Protein AF-A0A179IG33-F1 (afdb_monomer_lite)

Radius of gyration: 24.28 Å; chains: 1; bounding box: 63×55×60 Å

pLDDT: mean 83.1, std 15.75, range [29.56, 98.25]

Secondary structure (DSSP, 8-state):
---S-B--S-SS--TT----------------TTSPPHHHHHHS----TT-PPPBPHHHHHHHHTSTTTT----S-----------EE--HHHHHHHHHHHHHHHHHHHHHHHHHH-S----HHHHHHHHHHHHS---SBHHHHHHHHHHHHHHH--HHHHHHHHHHHHHHHHHHHTSPSEE--HHHHHHHHHHHHHHHHHH----TTSSSTHHHHHHHHHHHHHH--HHHHHHHHHHHHHHTTTPPP-SSGGGTS-SS-TTTS--HHHHHHHHHHHHHTT-

Organism: Cordyceps confragosa (NCBI:txid2714763)

InterPro domains:
  IPR004006 DhaK domain [PS51481] (1-51)
  IPR004007 DhaL domain [PF02734] (118-280)
  IPR004007 DhaL domain [PS51480] (92-281)
  IPR004007 DhaL domain [SM01120] (118-281)
  IPR036117 DhaL domain superfamily [G3DSA:1.25.40.340] (88-281)
  IPR036117 DhaL domain superfamily [SSF101473] (83-280)
  IPR050861 Dihydroxyacetone Kinase (DAK) [PTHR28629] (2-280)

Sequence (282 aa):
VRPVRVIAGTFMTSLNGMGFSISLLNVVNTSIDGAPNMVELLDAPSEVTGWSAPIRKTTWEAAAGRGDGTAAEEGAAAAQDVKPSGLQYDQESAKKSLTTALKNVIAAEPDVTRYDTAVGDGDCGIAVLKHLEERPLTGDLVVDVAGIVPVVENTMDGTSGALYAIFLNALVHALRTQSPGEASPSLWAAALRQSCDALSRYTPARPGDRTLVDALYPFVETLASSGSVVQAAEAAHKAADATKGMKASLGRSVYVGGSGYEEVPDPGAWGLACFFQGLAGN

Foldseek 3Di:
DDDQWDDDFCQDDPVPDPDDDDDDDDFDAPPDPPDDGPVVVLQDDDPDPRSDHTDHPVNVVVVVVVPPPPPPPPPDPPLPPQPQQLAFDDQVLQLQLQLLLLVLLQVCVVVLCVLVVDDDPSVLSVQLNVQCVVDRDPRRPLSRLSSSLVSLLVRDDDPVSVLSNQLSVQLSVLSSPDHNDYPALQSSLRSNVSSVVRSVVVDVDDQLQQALNQLSVQLSVQSNVPVALQRSLVSLQVSQQVQQPRQHPDDPSVVPPDPDSNPGGRSNSNSVSSSSNSSNVD

Structure (mmCIF, N/CA/C/O backbone):
data_AF-A0A179IG33-F1
#
_entry.id   AF-A0A179IG33-F1
#
loop_
_atom_site.group_PDB
_atom_site.id
_atom_site.type_symbol
_atom_site.label_atom_id
_atom_site.label_alt_id
_atom_site.label_comp_id
_atom_site.label_asym_id
_atom_site.label_entity_id
_atom_site.label_seq_id
_atom_site.pdbx_PDB_ins_code
_atom_site.Cartn_x
_atom_site.Cartn_y
_atom_site.Cartn_z
_atom_site.occupancy
_atom_site.B_iso_or_equiv
_atom_site.auth_seq_id
_atom_site.auth_comp_id
_atom_site.auth_asym_id
_atom_site.auth_atom_id
_atom_site.pdbx_PDB_model_num
ATOM 1 N N . VAL A 1 1 ? 40.159 17.314 -12.528 1.00 70.19 1 VAL A N 1
ATOM 2 C CA . VAL A 1 1 ? 39.437 17.697 -13.768 1.00 70.19 1 VAL A CA 1
ATOM 3 C C . VAL A 1 1 ? 38.918 19.116 -13.595 1.00 70.19 1 VAL A C 1
ATOM 5 O O . VAL A 1 1 ? 38.382 19.395 -12.532 1.00 70.19 1 VAL A O 1
ATOM 8 N N . ARG A 1 2 ? 39.105 20.018 -14.569 1.00 80.25 2 ARG A N 1
ATOM 9 C CA . ARG A 1 2 ? 38.536 21.378 -14.529 1.00 80.25 2 ARG A CA 1
ATOM 10 C C . ARG A 1 2 ? 37.361 21.438 -15.515 1.00 80.25 2 ARG A C 1
ATOM 12 O O . ARG A 1 2 ? 37.621 21.555 -16.711 1.00 80.25 2 ARG A O 1
ATOM 19 N N . PRO A 1 3 ? 36.104 21.285 -15.064 1.00 78.81 3 PRO A N 1
ATOM 20 C CA . PRO A 1 3 ? 34.966 21.231 -15.973 1.00 78.81 3 PRO A CA 1
ATOM 21 C C . PRO A 1 3 ? 34.771 22.586 -16.660 1.00 78.81 3 PRO A C 1
ATOM 23 O O . PRO A 1 3 ? 34.768 23.634 -16.015 1.00 78.81 3 PRO A O 1
ATOM 26 N N . VAL A 1 4 ? 34.622 22.561 -17.984 1.00 83.25 4 VAL A N 1
ATOM 27 C CA . VAL A 1 4 ? 34.318 23.751 -18.804 1.00 83.25 4 VAL A CA 1
ATOM 28 C C . VAL A 1 4 ? 32.875 23.746 -19.316 1.00 83.25 4 VAL A C 1
ATOM 30 O O . VAL A 1 4 ? 32.323 24.807 -19.614 1.00 83.25 4 VAL A O 1
ATOM 33 N N . ARG A 1 5 ? 32.243 22.565 -19.359 1.00 82.00 5 ARG A N 1
ATOM 34 C CA . ARG A 1 5 ? 30.836 22.361 -19.702 1.00 82.00 5 ARG A CA 1
ATOM 35 C C . ARG A 1 5 ? 30.283 21.147 -18.949 1.00 82.00 5 ARG A C 1
ATOM 37 O O . ARG A 1 5 ? 30.997 20.160 -18.785 1.00 82.00 5 ARG A O 1
ATOM 44 N N . VAL A 1 6 ? 29.036 21.246 -18.489 1.00 82.62 6 VAL A N 1
ATOM 45 C CA . VAL A 1 6 ? 28.284 20.149 -17.863 1.00 82.62 6 VAL A CA 1
ATOM 46 C C . VAL A 1 6 ? 27.008 19.949 -18.662 1.00 82.62 6 VAL A C 1
ATOM 48 O O . VAL A 1 6 ? 26.307 20.913 -18.976 1.00 82.62 6 VAL A O 1
ATOM 51 N N . ILE A 1 7 ? 26.732 18.695 -18.990 1.00 83.00 7 ILE A N 1
ATOM 52 C CA . ILE A 1 7 ? 25.508 18.281 -19.656 1.00 83.00 7 ILE A CA 1
ATOM 53 C C . ILE A 1 7 ? 24.856 17.260 -18.727 1.00 83.00 7 ILE A C 1
ATOM 55 O O . ILE A 1 7 ? 25.467 16.245 -18.402 1.00 83.00 7 ILE A O 1
ATOM 59 N N . ALA A 1 8 ? 23.651 17.568 -18.255 1.00 83.25 8 ALA A N 1
ATOM 60 C CA . ALA A 1 8 ? 22.898 16.734 -17.328 1.00 83.25 8 ALA A CA 1
ATOM 61 C C . ALA A 1 8 ? 21.506 16.476 -17.905 1.00 83.25 8 ALA A C 1
ATOM 63 O O . ALA A 1 8 ? 20.864 17.388 -18.428 1.00 83.25 8 ALA A O 1
ATOM 64 N N . GLY A 1 9 ? 21.072 15.222 -17.858 1.00 81.44 9 GLY A N 1
ATOM 65 C CA . GLY A 1 9 ? 19.843 14.793 -18.502 1.00 81.44 9 GLY A CA 1
ATOM 66 C C . GLY A 1 9 ? 19.794 13.288 -18.717 1.00 81.44 9 GLY A C 1
ATOM 67 O O . GLY A 1 9 ? 20.724 12.550 -18.393 1.00 81.44 9 GLY A O 1
ATOM 68 N N . THR A 1 10 ? 18.683 12.851 -19.292 1.00 83.38 10 THR A N 1
ATOM 69 C CA . THR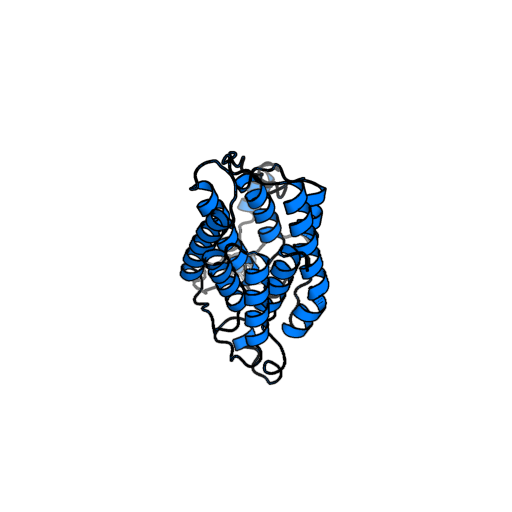 A 1 10 ? 18.364 11.441 -19.521 1.00 83.38 10 THR A CA 1
ATOM 70 C C . THR A 1 10 ? 18.835 11.037 -20.923 1.00 83.38 10 THR A C 1
ATOM 72 O O . THR A 1 10 ? 18.032 10.923 -21.842 1.00 83.38 10 THR A O 1
ATOM 75 N N . PHE A 1 11 ? 20.157 10.912 -21.110 1.00 82.94 11 PHE A N 1
ATOM 76 C CA . PHE A 1 11 ? 20.771 10.689 -22.434 1.00 82.94 11 PHE A CA 1
ATOM 77 C C . PHE A 1 11 ? 20.836 9.216 -22.845 1.00 82.94 11 PHE A C 1
ATOM 79 O O . PHE A 1 11 ? 20.475 8.862 -23.963 1.00 82.94 11 PHE A O 1
ATOM 86 N N . MET A 1 12 ? 21.292 8.351 -21.939 1.00 81.81 12 MET A N 1
ATOM 87 C CA . MET A 1 12 ? 21.231 6.898 -22.090 1.00 81.81 12 MET A CA 1
ATOM 88 C C . MET A 1 12 ? 20.726 6.307 -20.785 1.00 81.81 12 MET A C 1
ATOM 90 O O . MET A 1 12 ? 21.371 6.452 -19.747 1.00 81.81 12 MET A O 1
ATOM 94 N N . THR A 1 13 ? 19.571 5.655 -20.847 1.00 77.19 13 THR A N 1
ATOM 95 C CA . THR A 1 13 ? 18.958 4.986 -19.700 1.00 77.19 13 THR A CA 1
ATOM 96 C C . THR A 1 13 ? 19.127 3.481 -19.801 1.00 77.19 13 THR A C 1
ATOM 98 O O . THR A 1 13 ? 19.215 2.911 -20.888 1.00 77.19 13 THR A O 1
ATOM 101 N N . SER A 1 14 ? 19.129 2.820 -18.650 1.00 68.38 14 SER A N 1
ATOM 102 C CA . SER A 1 14 ? 19.005 1.369 -18.518 1.00 68.38 14 SER A CA 1
ATOM 103 C C . SER A 1 14 ? 17.588 1.009 -18.061 1.00 68.38 14 SER A C 1
ATOM 105 O O . SER A 1 14 ? 17.401 0.329 -17.055 1.00 68.38 14 SER A O 1
ATOM 107 N N . LEU A 1 15 ? 16.574 1.496 -18.789 1.00 71.69 15 LEU A N 1
ATOM 108 C CA . LEU A 1 15 ? 15.161 1.410 -18.392 1.00 71.69 15 LEU A CA 1
ATOM 109 C C . LEU A 1 15 ? 14.942 2.007 -16.989 1.00 71.69 15 LEU A C 1
ATOM 111 O O . LEU A 1 15 ? 14.975 3.224 -16.845 1.00 71.69 15 LEU A O 1
ATOM 115 N N . ASN A 1 16 ? 14.773 1.147 -15.980 1.00 60.06 16 ASN A N 1
ATOM 116 C CA . ASN A 1 16 ? 14.509 1.492 -14.580 1.00 60.06 16 ASN A CA 1
ATOM 117 C C . ASN A 1 16 ? 15.716 1.203 -13.665 1.00 60.06 16 ASN A C 1
ATOM 119 O O . ASN A 1 16 ? 15.542 0.991 -12.468 1.00 60.06 16 ASN A O 1
ATOM 123 N N . GLY A 1 17 ? 16.924 1.064 -14.218 1.00 52.31 17 GLY A N 1
ATOM 124 C CA . GLY A 1 17 ? 18.119 0.817 -13.417 1.00 52.31 17 GLY A CA 1
ATOM 125 C C . GLY A 1 17 ? 18.444 2.015 -12.525 1.00 52.31 17 GLY A C 1
ATOM 126 O O . GLY A 1 17 ? 18.669 3.112 -13.033 1.00 52.31 17 GLY A O 1
ATOM 127 N N . MET A 1 18 ? 18.505 1.801 -11.209 1.00 57.34 18 MET A N 1
ATOM 128 C CA . MET A 1 18 ? 18.938 2.826 -10.260 1.00 57.34 18 MET A CA 1
ATOM 129 C C . MET A 1 18 ? 20.444 3.046 -10.392 1.00 57.34 18 MET A C 1
ATOM 131 O O . MET A 1 18 ? 21.262 2.231 -9.966 1.00 57.34 18 MET A O 1
ATOM 135 N N . GLY A 1 19 ? 20.817 4.143 -11.038 1.00 73.94 19 GLY A N 1
ATOM 136 C CA . GLY A 1 19 ? 22.205 4.531 -11.207 1.00 73.94 19 GLY A CA 1
ATOM 137 C C . GLY A 1 19 ? 22.336 5.770 -12.074 1.00 73.94 19 GLY A C 1
ATOM 138 O O . GLY A 1 19 ? 21.458 6.107 -12.865 1.00 73.94 19 GLY A O 1
ATOM 139 N N . PHE A 1 20 ? 23.467 6.446 -11.942 1.00 86.12 20 PHE A N 1
ATOM 140 C CA . PHE A 1 20 ? 23.873 7.494 -12.864 1.00 86.12 20 PHE A CA 1
ATOM 141 C C . PHE A 1 20 ? 25.212 7.109 -13.483 1.00 86.12 20 PHE A C 1
ATOM 143 O O . PHE A 1 20 ? 26.007 6.374 -12.896 1.00 86.12 20 PHE A O 1
ATOM 150 N N . SER A 1 21 ? 25.474 7.616 -14.683 1.00 83.19 21 SER A N 1
ATOM 151 C CA . SER A 1 21 ? 26.786 7.502 -15.311 1.00 83.19 21 SER A CA 1
ATOM 152 C C . SER A 1 21 ? 27.432 8.879 -15.387 1.00 83.19 21 SER A C 1
ATOM 154 O O . SER A 1 21 ? 26.772 9.879 -15.668 1.00 83.19 21 SER A O 1
ATOM 156 N N . ILE A 1 22 ? 28.737 8.937 -15.121 1.00 88.75 22 ILE A N 1
ATOM 157 C CA . ILE A 1 22 ? 29.545 10.135 -15.352 1.00 88.75 22 ILE A CA 1
ATOM 158 C C . ILE A 1 22 ? 30.445 9.847 -16.543 1.00 88.75 22 ILE A C 1
ATOM 160 O O . ILE A 1 22 ? 31.325 8.991 -16.475 1.00 88.75 22 ILE A O 1
ATOM 164 N N . SER A 1 23 ? 30.241 10.593 -17.624 1.00 87.44 23 SER A N 1
ATOM 165 C CA . SER A 1 23 ? 31.126 10.576 -18.786 1.00 87.44 23 SER A CA 1
ATOM 166 C C . SER A 1 23 ? 32.020 11.810 -18.768 1.00 87.44 23 SER A C 1
ATOM 168 O O . SER A 1 23 ? 31.536 12.940 -18.723 1.00 87.44 23 SER A O 1
ATOM 170 N N . LEU A 1 24 ? 33.337 11.601 -18.806 1.00 90.12 24 LEU A N 1
ATOM 171 C CA . LEU A 1 24 ? 34.321 12.678 -18.887 1.00 90.12 24 LEU A CA 1
ATOM 172 C C . LEU A 1 24 ? 34.840 12.786 -20.320 1.00 90.12 24 LEU A C 1
ATOM 174 O O . LEU A 1 24 ? 35.565 11.912 -20.791 1.00 90.12 24 LEU A O 1
ATOM 178 N N . LEU A 1 25 ? 34.492 13.877 -20.999 1.00 87.81 25 LEU A N 1
ATOM 179 C CA . LEU A 1 25 ? 35.003 14.195 -22.329 1.00 87.81 25 LEU A CA 1
ATOM 180 C C . LEU A 1 25 ? 36.161 15.191 -22.219 1.00 87.81 25 LEU A C 1
ATOM 182 O O . LEU A 1 25 ? 35.994 16.292 -21.692 1.00 87.81 25 LEU A O 1
ATOM 186 N N . ASN A 1 26 ? 37.333 14.822 -22.739 1.00 89.19 26 ASN A N 1
ATOM 187 C CA . ASN A 1 26 ? 38.442 15.761 -22.872 1.00 89.19 26 ASN A CA 1
ATOM 188 C C . ASN A 1 26 ? 38.200 16.676 -24.078 1.00 89.19 26 ASN A C 1
ATOM 190 O O . ASN A 1 26 ? 38.174 16.213 -25.218 1.00 89.19 26 ASN A O 1
ATOM 194 N N . VAL A 1 27 ? 38.009 17.968 -23.823 1.00 84.75 27 VAL A N 1
ATOM 195 C CA . VAL A 1 27 ? 37.721 18.945 -24.872 1.00 84.75 27 VAL A CA 1
ATOM 196 C C . VAL A 1 27 ? 39.020 19.371 -25.552 1.00 84.75 27 VAL A C 1
ATOM 198 O O . VAL A 1 27 ? 39.870 20.003 -24.928 1.00 84.75 27 VAL A O 1
ATOM 201 N N . VAL A 1 28 ? 39.159 19.052 -26.838 1.00 81.88 28 VAL A N 1
ATOM 202 C CA . VAL A 1 28 ? 40.284 19.465 -27.681 1.00 81.88 28 VAL A CA 1
ATOM 203 C C . VAL A 1 28 ? 39.850 20.576 -28.628 1.00 81.88 28 VAL A C 1
ATOM 205 O O . VAL A 1 28 ? 38.702 20.624 -29.074 1.00 81.88 28 VAL A O 1
ATOM 208 N N . ASN A 1 29 ? 40.774 21.483 -28.938 1.00 76.94 29 ASN A N 1
ATOM 209 C CA . ASN A 1 29 ? 40.578 22.384 -30.062 1.00 76.94 29 ASN A CA 1
ATOM 210 C C . ASN A 1 29 ? 40.731 21.561 -31.347 1.00 76.94 29 ASN A C 1
ATOM 212 O O . ASN A 1 29 ? 41.667 20.772 -31.458 1.00 76.94 29 ASN A O 1
ATOM 216 N N . THR A 1 30 ? 39.806 21.711 -32.289 1.00 69.06 30 THR A N 1
ATOM 217 C CA . THR A 1 30 ? 39.780 20.929 -33.533 1.00 69.06 30 THR A CA 1
ATOM 218 C C . THR A 1 30 ? 40.912 21.316 -34.489 1.00 69.06 30 THR A C 1
ATOM 220 O O . THR A 1 30 ? 41.145 20.599 -35.455 1.00 69.06 30 THR A O 1
ATOM 223 N N . SER A 1 31 ? 41.647 22.403 -34.204 1.00 68.38 31 SER A N 1
ATOM 224 C CA . SER A 1 31 ? 42.802 22.891 -34.979 1.00 68.38 31 SER A CA 1
ATOM 225 C C . SER A 1 31 ? 42.490 23.173 -36.455 1.00 68.38 31 SER A C 1
ATOM 227 O O . SER A 1 31 ? 43.392 23.185 -37.288 1.00 68.38 31 SER A O 1
ATOM 229 N N . ILE A 1 32 ? 41.216 23.416 -36.773 1.00 75.94 32 ILE A N 1
ATOM 230 C CA . ILE A 1 32 ? 40.751 23.801 -38.104 1.00 75.94 32 ILE A CA 1
ATOM 231 C C . ILE A 1 32 ? 40.502 25.311 -38.088 1.00 75.94 32 ILE A C 1
ATOM 233 O O . ILE A 1 32 ? 39.656 25.796 -37.335 1.00 75.94 32 ILE A O 1
ATOM 237 N N . ASP A 1 33 ? 41.237 26.051 -38.918 1.00 74.81 33 ASP A N 1
ATOM 238 C CA . ASP A 1 33 ? 41.110 27.505 -39.011 1.00 74.81 33 ASP A CA 1
ATOM 239 C C . ASP A 1 33 ? 39.685 27.915 -39.407 1.00 74.81 33 ASP A C 1
ATOM 241 O O . ASP A 1 33 ? 39.146 27.483 -40.426 1.00 74.81 33 ASP A O 1
ATOM 245 N N . GLY A 1 34 ? 39.065 28.758 -38.576 1.00 71.69 34 GLY A N 1
ATOM 246 C CA . GLY A 1 34 ? 37.705 29.261 -38.782 1.00 71.69 34 GLY A CA 1
ATOM 247 C C . GLY A 1 34 ? 36.578 28.290 -38.413 1.00 71.69 34 GLY A C 1
ATOM 248 O O . GLY A 1 34 ? 35.413 28.669 -38.530 1.00 71.69 34 GLY A O 1
ATOM 249 N N . ALA A 1 35 ? 36.881 27.071 -37.955 1.00 74.81 35 ALA A N 1
ATOM 250 C CA . ALA A 1 35 ? 35.865 26.140 -37.474 1.00 74.81 35 ALA A CA 1
ATOM 251 C C . ALA A 1 35 ? 35.525 26.382 -35.992 1.00 74.81 35 ALA A C 1
ATOM 253 O O . ALA A 1 35 ? 36.407 26.756 -35.212 1.00 74.81 35 ALA A O 1
ATOM 254 N N . PRO A 1 36 ? 34.270 26.125 -35.580 1.00 78.38 36 PRO A N 1
ATOM 255 C CA . PRO A 1 36 ? 33.900 26.156 -34.175 1.00 78.38 36 PRO A CA 1
ATOM 256 C C . PRO A 1 36 ? 34.701 25.122 -33.377 1.00 78.38 36 PRO A C 1
ATOM 258 O O . PRO A 1 36 ? 34.956 24.000 -33.830 1.00 78.38 36 PRO A O 1
ATOM 261 N N . ASN A 1 37 ? 35.093 25.501 -32.165 1.00 83.56 37 ASN A N 1
ATOM 262 C CA . ASN A 1 37 ? 35.766 24.597 -31.244 1.00 83.56 37 ASN A CA 1
ATOM 263 C C . ASN A 1 37 ? 34.778 23.559 -30.679 1.00 83.56 37 ASN A C 1
ATOM 265 O O . ASN A 1 37 ? 33.559 23.693 -30.783 1.00 83.56 37 ASN A O 1
ATOM 269 N N . MET A 1 38 ? 35.295 22.503 -30.045 1.00 86.19 38 MET A N 1
ATOM 270 C CA . MET A 1 38 ? 34.452 21.388 -29.607 1.00 86.19 38 MET A CA 1
ATOM 271 C C . MET A 1 38 ? 33.388 21.781 -28.560 1.00 86.19 38 MET A C 1
ATOM 273 O O . MET A 1 38 ? 32.353 21.127 -28.491 1.00 86.19 38 MET A O 1
ATOM 277 N N . VAL A 1 39 ? 33.578 22.859 -27.787 1.00 85.88 39 VAL A N 1
ATOM 278 C CA . VAL A 1 39 ? 32.523 23.372 -26.887 1.00 85.88 39 VAL A CA 1
ATOM 279 C C . VAL A 1 39 ? 31.402 24.031 -27.684 1.00 85.88 39 VAL A C 1
ATOM 281 O O . VAL A 1 39 ? 30.235 23.770 -27.415 1.00 85.88 39 VAL A O 1
ATOM 284 N N . GLU A 1 40 ? 31.747 24.838 -28.685 1.00 84.19 40 GLU A N 1
ATOM 285 C CA . GLU A 1 40 ? 30.770 25.502 -29.557 1.00 84.19 40 GLU A CA 1
ATOM 286 C C . GLU A 1 40 ? 29.942 24.487 -30.351 1.00 84.19 40 GLU A C 1
ATOM 288 O O . GLU A 1 40 ? 28.742 24.676 -30.525 1.00 84.19 40 GLU A O 1
ATOM 293 N N . LEU A 1 41 ? 30.558 23.376 -30.765 1.00 85.62 41 LEU A N 1
ATOM 294 C CA . LEU A 1 41 ? 29.853 22.262 -31.398 1.00 85.62 41 LEU A CA 1
ATOM 295 C C . LEU A 1 41 ? 28.877 21.562 -30.441 1.00 85.62 41 LEU A C 1
ATOM 297 O O . LEU A 1 41 ? 27.778 21.208 -30.857 1.00 85.62 41 LEU A O 1
ATOM 301 N N . LEU A 1 42 ? 29.241 21.384 -29.167 1.00 85.25 42 LEU A N 1
ATOM 302 C CA . LEU A 1 42 ? 28.344 20.804 -28.157 1.00 85.25 42 LEU A CA 1
ATOM 303 C C . LEU A 1 42 ? 27.159 21.725 -27.823 1.00 85.25 42 LEU A C 1
ATOM 305 O O . LEU A 1 42 ? 26.093 21.234 -27.456 1.00 85.25 42 LEU A O 1
ATOM 309 N N . ASP A 1 43 ? 27.338 23.041 -27.955 1.00 83.25 43 ASP A N 1
ATOM 310 C CA . ASP A 1 43 ? 26.300 24.052 -27.722 1.00 83.25 43 ASP A CA 1
ATOM 311 C C . ASP A 1 43 ? 25.422 24.352 -28.936 1.00 83.25 43 ASP A C 1
ATOM 313 O O . ASP A 1 43 ? 24.436 25.088 -28.806 1.00 83.25 43 ASP A O 1
ATOM 317 N N . ALA A 1 44 ? 25.798 23.855 -30.115 1.00 84.38 44 ALA A N 1
ATOM 318 C CA . ALA A 1 44 ? 25.084 24.139 -31.344 1.00 84.38 44 ALA A CA 1
ATOM 319 C C . ALA A 1 44 ? 23.617 23.676 -31.223 1.00 84.38 44 ALA A C 1
ATOM 321 O O . ALA A 1 44 ? 23.360 22.572 -30.730 1.00 84.38 44 ALA A O 1
ATOM 322 N N . PRO A 1 45 ? 22.639 24.497 -31.656 1.00 80.94 45 PRO A N 1
ATOM 323 C CA . PRO A 1 45 ? 21.240 24.096 -31.666 1.00 80.94 45 PRO A CA 1
ATOM 324 C C . PRO A 1 45 ? 21.051 22.790 -32.436 1.00 80.94 45 PRO A C 1
ATOM 326 O O . PRO A 1 45 ? 21.580 22.619 -33.533 1.00 80.94 45 PRO A O 1
ATOM 329 N N . SER A 1 46 ? 20.277 21.884 -31.854 1.00 80.31 46 SER A N 1
ATOM 330 C CA . SER A 1 46 ? 19.962 20.586 -32.432 1.00 80.31 46 SER A CA 1
ATOM 331 C C . SER A 1 46 ? 18.469 20.333 -32.299 1.00 80.31 46 SER A C 1
ATOM 333 O O . SER A 1 46 ? 17.871 20.653 -31.273 1.00 80.31 46 SER A O 1
ATOM 335 N N . GLU A 1 47 ? 17.876 19.752 -33.336 1.00 82.81 47 GLU A N 1
ATOM 336 C CA . GLU A 1 47 ? 16.473 19.318 -33.347 1.00 82.81 47 GLU A CA 1
ATOM 337 C C . GLU A 1 47 ? 16.329 17.839 -32.945 1.00 82.81 47 GLU A C 1
ATOM 339 O O . GLU A 1 47 ? 15.245 17.263 -33.019 1.00 82.81 47 GLU A O 1
ATOM 344 N N . VAL A 1 48 ? 17.423 17.197 -32.518 1.00 81.81 48 VAL A N 1
ATOM 345 C CA . VAL A 1 48 ? 17.422 15.785 -32.128 1.00 81.81 48 VAL A CA 1
ATOM 346 C C . VAL A 1 48 ? 16.684 15.598 -30.803 1.00 81.81 48 VAL A C 1
ATOM 348 O O . VAL A 1 48 ? 17.048 16.164 -29.769 1.00 81.81 48 VAL A O 1
ATOM 351 N N . THR A 1 49 ? 15.673 14.732 -30.815 1.00 75.19 49 THR A N 1
ATOM 352 C CA . THR A 1 49 ? 14.934 14.315 -29.619 1.00 75.19 49 THR A CA 1
ATOM 353 C C . THR A 1 49 ? 15.872 13.662 -28.604 1.00 75.19 49 THR A C 1
ATOM 355 O O . THR A 1 49 ? 16.533 12.675 -28.923 1.00 75.19 49 THR A O 1
ATOM 358 N N . GLY A 1 50 ? 15.916 14.194 -27.380 1.00 74.50 50 GLY A N 1
ATOM 359 C CA . GLY A 1 50 ? 16.766 13.687 -26.294 1.00 74.50 50 GLY A CA 1
ATOM 360 C C . GLY A 1 50 ? 18.104 14.417 -26.124 1.00 74.50 50 GLY A C 1
ATOM 361 O O . GLY A 1 50 ? 18.792 14.185 -25.131 1.00 74.50 50 GLY A O 1
ATOM 362 N N . TRP A 1 51 ? 18.465 15.341 -27.024 1.00 82.06 51 TRP A N 1
ATOM 363 C CA . TRP A 1 51 ? 19.606 16.233 -26.810 1.00 82.06 51 TRP A CA 1
ATOM 364 C C . TRP A 1 51 ? 19.177 17.470 -26.013 1.00 82.06 51 TRP A C 1
ATOM 366 O O . TRP A 1 51 ? 18.743 18.477 -26.571 1.00 82.06 51 TRP A O 1
ATOM 376 N N . SER A 1 52 ? 19.272 17.393 -24.685 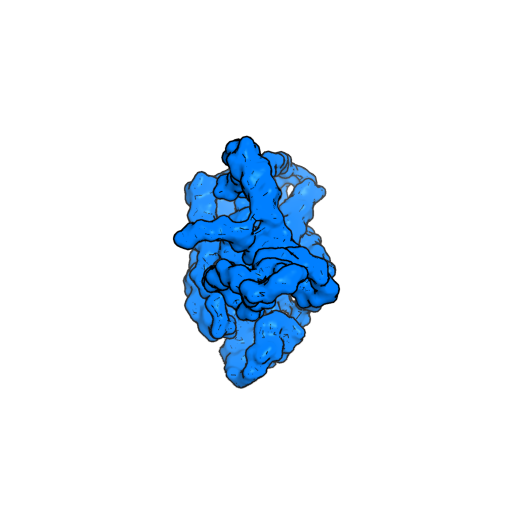1.00 71.19 52 SER A N 1
ATOM 377 C CA . SER A 1 52 ? 19.035 18.556 -23.826 1.00 71.19 52 SER A CA 1
ATOM 378 C C . SER A 1 52 ? 20.125 19.604 -24.029 1.00 71.19 52 SER A C 1
ATOM 380 O O . SER A 1 52 ? 21.317 19.292 -23.979 1.00 71.19 52 SER A O 1
ATOM 382 N N . ALA A 1 53 ? 19.717 20.859 -24.219 1.00 66.81 53 ALA A N 1
ATOM 383 C CA . ALA A 1 53 ? 20.653 21.956 -24.411 1.00 66.81 53 ALA A CA 1
ATOM 384 C C . ALA A 1 53 ? 21.621 22.076 -23.211 1.00 66.81 53 ALA A C 1
ATOM 386 O O . ALA A 1 53 ? 21.175 22.060 -22.057 1.00 66.81 53 ALA A O 1
ATOM 387 N N . PRO A 1 54 ? 22.935 22.217 -23.452 1.00 68.44 54 PRO A N 1
ATOM 388 C CA . PRO A 1 54 ? 23.920 22.358 -22.388 1.00 68.44 54 PRO A CA 1
ATOM 389 C C . PRO A 1 54 ? 23.672 23.599 -21.521 1.00 68.44 54 PRO A C 1
ATOM 391 O O . PRO A 1 54 ? 23.401 24.695 -22.022 1.00 68.44 54 PRO A O 1
ATOM 394 N N . ILE A 1 55 ? 23.860 23.462 -20.205 1.00 69.38 55 ILE A N 1
ATOM 395 C CA . ILE A 1 55 ? 23.854 24.612 -19.296 1.00 69.38 55 ILE A CA 1
ATOM 396 C C . ILE A 1 55 ? 25.155 25.393 -19.505 1.00 69.38 55 ILE A C 1
ATOM 398 O O . ILE A 1 55 ? 26.265 24.869 -19.359 1.00 69.38 55 ILE A O 1
ATOM 402 N N . ARG A 1 56 ? 25.031 26.678 -19.855 1.00 71.50 56 ARG A N 1
ATOM 403 C CA . ARG A 1 56 ? 26.189 27.550 -20.077 1.00 71.50 56 ARG A CA 1
ATOM 404 C C . ARG A 1 56 ? 26.951 27.786 -18.771 1.00 71.50 56 ARG A C 1
ATOM 406 O O . ARG A 1 56 ? 26.359 27.973 -17.711 1.00 71.50 56 ARG A O 1
ATOM 413 N N . LYS A 1 57 ? 28.281 27.866 -18.867 1.00 70.44 57 LYS A N 1
ATOM 414 C CA . LYS A 1 57 ? 29.186 28.150 -17.735 1.00 70.44 57 LYS A CA 1
ATOM 415 C C . LYS A 1 57 ? 28.809 29.436 -16.993 1.00 70.44 57 LYS A C 1
ATOM 417 O O . LYS A 1 57 ? 28.855 29.468 -15.773 1.00 70.44 57 LYS A O 1
ATOM 422 N N . THR A 1 58 ? 28.359 30.454 -17.722 1.00 73.56 58 THR A N 1
ATOM 423 C CA . THR A 1 58 ? 27.879 31.722 -17.157 1.00 73.56 58 THR A CA 1
ATOM 424 C C . THR A 1 58 ? 26.658 31.539 -16.256 1.00 73.56 58 THR A C 1
ATOM 426 O O . THR A 1 58 ? 26.559 32.197 -15.227 1.00 73.56 58 THR A O 1
ATOM 429 N N . THR A 1 59 ? 25.748 30.622 -16.598 1.00 70.31 59 THR A N 1
ATOM 430 C CA . TH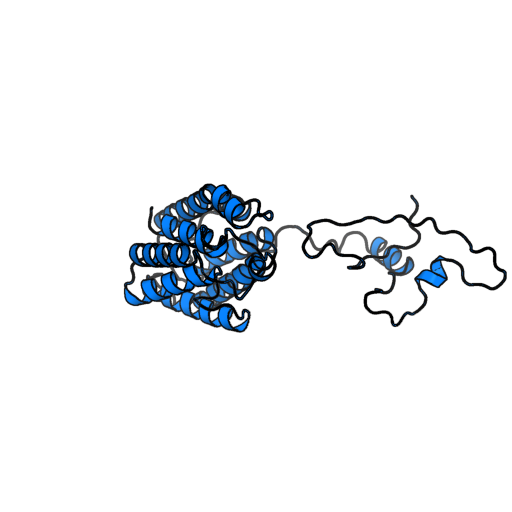R A 1 59 ? 24.580 30.280 -15.773 1.00 70.31 59 THR A CA 1
ATOM 431 C C . THR A 1 59 ? 25.006 29.609 -14.468 1.00 70.31 59 THR A C 1
ATOM 433 O O . THR A 1 59 ? 24.454 29.917 -13.416 1.00 70.31 59 THR A O 1
ATOM 436 N N . TRP A 1 60 ? 26.023 28.743 -14.525 1.00 65.75 60 TRP A N 1
ATOM 437 C CA . TRP A 1 60 ? 26.602 28.092 -13.348 1.00 65.75 60 TRP A CA 1
ATOM 438 C C . TRP A 1 60 ? 27.349 29.079 -12.444 1.00 65.75 60 TRP A C 1
ATOM 440 O O . TRP A 1 60 ? 27.106 29.113 -11.244 1.00 65.75 60 TRP A O 1
ATOM 450 N N . GLU A 1 61 ? 28.198 29.938 -13.008 1.00 71.88 61 GLU A N 1
ATOM 451 C CA . GLU A 1 61 ? 28.924 30.962 -12.243 1.00 71.88 61 GLU A CA 1
ATOM 452 C C . GLU A 1 61 ? 27.961 31.982 -11.616 1.00 71.88 61 GLU A C 1
ATOM 454 O O . GLU A 1 61 ? 28.151 32.395 -10.474 1.00 71.88 61 GLU A O 1
ATOM 459 N N . ALA A 1 62 ? 26.869 32.322 -12.311 1.00 70.44 62 ALA A N 1
ATOM 460 C CA . ALA A 1 62 ? 25.797 33.146 -11.758 1.00 70.44 62 ALA A CA 1
ATOM 461 C C . ALA A 1 62 ? 24.989 32.433 -10.657 1.00 70.44 62 ALA A C 1
ATOM 463 O O . ALA A 1 62 ? 24.391 33.103 -9.818 1.00 70.44 62 ALA A O 1
ATOM 464 N N . ALA A 1 63 ? 24.916 31.099 -10.655 1.00 59.94 63 ALA A N 1
ATOM 465 C CA . ALA A 1 63 ? 24.320 30.323 -9.565 1.00 59.94 63 ALA A CA 1
ATOM 466 C C . ALA A 1 63 ? 25.276 30.220 -8.363 1.00 59.94 63 ALA A C 1
ATOM 468 O O . ALA A 1 63 ? 24.853 30.459 -7.243 1.00 59.94 63 ALA A O 1
ATOM 469 N N . ALA A 1 64 ? 26.572 29.993 -8.591 1.00 58.91 64 ALA A N 1
ATOM 470 C CA . ALA A 1 64 ? 27.591 29.946 -7.540 1.00 58.91 64 ALA A CA 1
ATOM 471 C C . ALA A 1 64 ? 27.827 31.311 -6.858 1.00 58.91 64 ALA A C 1
ATOM 473 O O . ALA A 1 64 ? 28.146 31.369 -5.675 1.00 58.91 64 ALA A O 1
ATOM 474 N N . GLY A 1 65 ? 27.649 32.422 -7.587 1.00 52.09 65 GLY A N 1
ATOM 475 C CA . GLY A 1 65 ? 27.693 33.782 -7.029 1.00 52.09 65 GLY A CA 1
ATOM 476 C C . GLY A 1 65 ? 26.450 34.169 -6.212 1.00 52.09 65 GLY A C 1
ATOM 477 O O . GLY A 1 65 ? 26.494 35.123 -5.438 1.00 52.09 65 GLY A O 1
ATOM 478 N N . ARG A 1 66 ? 25.352 33.416 -6.350 1.00 54.34 66 ARG A N 1
ATOM 479 C CA . ARG A 1 66 ? 24.177 33.464 -5.471 1.00 54.34 66 ARG A CA 1
ATOM 480 C C . ARG A 1 66 ? 24.413 32.463 -4.342 1.00 54.34 66 ARG A C 1
ATOM 482 O O . ARG A 1 66 ? 23.821 31.393 -4.354 1.00 54.34 66 ARG A O 1
ATOM 489 N N . GLY A 1 67 ? 25.353 32.771 -3.444 1.00 42.12 67 GLY A N 1
ATOM 490 C CA . GLY A 1 67 ? 25.826 31.830 -2.421 1.00 42.12 67 GLY A CA 1
ATOM 491 C C . GLY A 1 67 ? 24.687 31.059 -1.752 1.00 42.12 67 GLY A C 1
ATOM 492 O O . GLY A 1 67 ? 23.732 31.705 -1.343 1.00 42.12 67 GLY A O 1
ATOM 493 N N . ASP A 1 68 ? 24.792 29.722 -1.732 1.00 45.62 68 ASP A N 1
ATOM 494 C CA . ASP A 1 68 ? 24.058 28.676 -0.981 1.00 45.62 68 ASP A CA 1
ATOM 495 C C . ASP A 1 68 ? 22.617 28.934 -0.483 1.00 45.62 68 ASP A C 1
ATOM 497 O O . ASP A 1 68 ? 22.119 28.237 0.392 1.00 45.62 68 ASP A O 1
ATOM 501 N N . GLY A 1 69 ? 21.880 29.875 -1.066 1.00 41.16 69 GLY A N 1
ATOM 502 C CA . GLY A 1 69 ? 20.510 30.218 -0.676 1.00 41.16 69 GLY A CA 1
ATOM 503 C C . GLY A 1 69 ? 19.441 29.465 -1.462 1.00 41.16 69 GLY A C 1
ATOM 504 O O . GLY A 1 69 ? 18.258 29.736 -1.292 1.00 41.16 69 GLY A O 1
ATOM 505 N N . THR A 1 70 ? 19.844 28.565 -2.362 1.00 37.25 70 THR A N 1
ATOM 506 C CA . THR A 1 70 ? 18.938 27.664 -3.093 1.00 37.25 70 THR A CA 1
ATOM 507 C C . THR A 1 70 ? 19.560 26.283 -3.291 1.00 37.25 70 THR A C 1
ATOM 509 O O . THR A 1 70 ? 19.307 25.609 -4.287 1.00 37.25 70 THR A O 1
ATOM 512 N N . ALA A 1 71 ? 20.314 25.805 -2.298 1.00 35.41 71 ALA A N 1
ATOM 513 C CA . ALA A 1 71 ? 20.036 24.440 -1.888 1.00 35.41 71 ALA A CA 1
ATOM 514 C C . ALA A 1 71 ? 18.579 24.492 -1.420 1.00 35.41 71 ALA A C 1
ATOM 516 O O . ALA A 1 71 ? 18.287 25.021 -0.350 1.00 35.41 71 ALA A O 1
ATOM 517 N N . ALA A 1 72 ? 17.642 24.072 -2.277 1.00 35.00 72 ALA A N 1
ATOM 518 C CA . ALA A 1 72 ? 16.413 23.530 -1.734 1.00 35.00 72 ALA A CA 1
ATOM 519 C C . ALA A 1 72 ? 16.900 22.521 -0.703 1.00 35.00 72 ALA A C 1
ATOM 521 O O . ALA A 1 72 ? 17.672 21.626 -1.052 1.00 35.00 72 ALA A O 1
ATOM 522 N N . GLU A 1 73 ? 16.603 22.784 0.562 1.00 32.75 73 GLU A N 1
ATOM 523 C CA . GLU A 1 73 ? 16.865 21.840 1.622 1.00 32.75 73 GLU A CA 1
ATOM 524 C C . GLU A 1 73 ? 16.261 20.512 1.151 1.00 32.75 73 GLU A C 1
ATOM 526 O O . GLU A 1 73 ? 15.050 20.312 1.186 1.00 32.75 73 GLU A O 1
ATOM 531 N N . GLU A 1 74 ? 17.107 19.579 0.711 1.00 32.94 74 GLU A N 1
ATOM 532 C CA . GLU A 1 74 ? 16.866 18.142 0.842 1.00 32.94 74 GLU A CA 1
ATOM 533 C C . GLU A 1 74 ? 16.949 17.820 2.341 1.00 32.94 74 GLU A C 1
ATOM 535 O O . GLU A 1 74 ? 17.781 17.067 2.834 1.00 32.94 74 GLU A O 1
ATOM 540 N N . GLY A 1 75 ? 16.116 18.515 3.101 1.00 29.56 75 GLY A N 1
ATOM 541 C CA . GLY A 1 75 ? 15.951 18.444 4.527 1.00 29.56 75 GLY A CA 1
ATOM 542 C C . GLY A 1 75 ? 14.460 18.344 4.702 1.00 29.56 75 GLY A C 1
ATOM 543 O O . GLY A 1 75 ? 13.775 19.336 4.514 1.00 29.56 75 GLY A O 1
ATOM 544 N N . ALA A 1 76 ? 14.006 17.117 4.974 1.00 34.75 76 ALA A N 1
ATOM 545 C CA . ALA A 1 76 ? 12.649 16.746 5.344 1.00 34.75 76 ALA A CA 1
ATOM 546 C C . ALA A 1 76 ? 11.574 17.497 4.555 1.00 34.75 76 ALA A C 1
ATOM 548 O O . ALA A 1 76 ? 11.257 18.627 4.911 1.00 34.75 76 ALA A O 1
ATOM 549 N N . ALA A 1 77 ? 10.957 16.835 3.561 1.00 35.25 77 ALA A N 1
ATOM 550 C CA . ALA A 1 77 ? 9.652 17.234 3.034 1.00 35.25 77 ALA A CA 1
ATOM 551 C C . ALA A 1 77 ? 8.849 17.829 4.189 1.00 35.25 77 ALA A C 1
ATOM 553 O O . ALA A 1 77 ? 8.528 17.108 5.143 1.00 35.25 77 ALA A O 1
ATOM 554 N N . ALA A 1 78 ? 8.715 19.162 4.175 1.00 36.00 78 ALA A N 1
ATOM 555 C CA . ALA A 1 78 ? 8.174 19.886 5.302 1.00 36.00 78 ALA A CA 1
ATOM 556 C C . ALA A 1 78 ? 6.859 19.192 5.593 1.00 36.00 78 ALA A C 1
ATOM 558 O O . ALA A 1 78 ? 6.050 19.026 4.674 1.00 36.00 78 ALA A O 1
ATOM 559 N N . ALA A 1 79 ? 6.705 18.691 6.821 1.00 42.75 79 ALA A N 1
ATOM 560 C CA . ALA A 1 79 ? 5.416 18.242 7.287 1.00 42.75 79 ALA A CA 1
ATOM 561 C C . ALA A 1 79 ? 4.492 19.414 6.976 1.00 42.75 79 ALA A C 1
ATOM 563 O O . ALA A 1 79 ? 4.597 20.469 7.599 1.00 42.75 79 ALA A O 1
ATOM 564 N N . GLN A 1 80 ? 3.692 19.290 5.913 1.00 48.34 80 GLN A N 1
ATOM 565 C CA . GLN A 1 80 ? 2.612 20.227 5.690 1.00 48.34 80 GLN A CA 1
ATOM 566 C C . GLN A 1 80 ? 1.882 20.211 7.022 1.00 48.34 80 GLN A C 1
ATOM 568 O O . GLN A 1 80 ? 1.608 19.116 7.512 1.00 48.34 80 GLN A O 1
ATOM 573 N N . ASP A 1 81 ? 1.662 21.366 7.645 1.00 62.69 81 ASP A N 1
ATOM 574 C CA . ASP A 1 81 ? 0.871 21.443 8.869 1.00 62.69 81 ASP A CA 1
ATOM 575 C C . ASP A 1 81 ? -0.532 20.923 8.532 1.00 62.69 81 ASP A C 1
ATOM 577 O O . ASP A 1 81 ? -1.430 21.656 8.100 1.00 62.69 81 ASP A O 1
ATOM 581 N N . VAL A 1 82 ? -0.692 19.603 8.620 1.00 82.75 82 VAL A N 1
ATOM 582 C CA . VAL A 1 82 ? -1.921 18.906 8.317 1.00 82.75 82 VAL A CA 1
ATOM 583 C C . VAL A 1 82 ? -2.835 19.239 9.468 1.00 82.75 82 VAL A C 1
ATOM 585 O O . VAL A 1 82 ? -2.613 18.830 10.604 1.00 82.75 82 VAL A O 1
ATOM 588 N N . LYS A 1 83 ? -3.851 20.046 9.171 1.00 87.44 83 LYS A N 1
ATOM 589 C CA . LYS A 1 83 ? -4.837 20.435 10.171 1.00 87.44 83 LYS A CA 1
ATOM 590 C C . LYS A 1 83 ? -5.526 19.173 10.703 1.00 87.44 83 LYS A C 1
ATOM 592 O O . LYS A 1 83 ? -5.984 18.377 9.876 1.00 87.44 83 LYS A O 1
ATOM 597 N N . PRO A 1 84 ? -5.632 19.013 12.035 1.00 90.50 84 PRO A N 1
ATOM 598 C CA . PRO A 1 84 ? -6.400 17.933 12.633 1.00 90.50 84 PRO A CA 1
ATOM 599 C C . PRO A 1 84 ? -7.817 17.893 12.065 1.00 90.50 84 PRO A C 1
ATOM 601 O O . PRO A 1 84 ? -8.479 18.925 11.927 1.00 90.50 84 PRO A O 1
ATOM 604 N N . SER A 1 85 ? -8.260 16.693 11.714 1.00 91.88 85 SER A N 1
ATOM 605 C CA . SER A 1 85 ? -9.591 16.432 11.169 1.00 91.88 85 SER A CA 1
ATOM 606 C C . SER A 1 85 ? -10.642 16.230 12.258 1.00 91.88 85 SER A C 1
ATOM 608 O O . SER A 1 85 ? -11.836 16.356 11.998 1.00 91.88 85 SER A O 1
ATOM 610 N N . GLY A 1 86 ? -10.210 15.909 13.481 1.00 92.31 86 GLY A N 1
ATOM 611 C CA . GLY A 1 86 ? -11.092 15.460 14.550 1.00 92.31 86 GLY A CA 1
ATOM 612 C C . GLY A 1 86 ? -11.574 14.018 14.362 1.00 92.31 86 GLY A C 1
ATOM 613 O O . GLY A 1 86 ? -12.463 13.594 15.097 1.00 92.31 86 GLY A O 1
ATOM 614 N N . LEU A 1 87 ? -11.008 13.267 13.409 1.00 95.38 87 LEU A N 1
ATOM 615 C CA . LEU A 1 87 ? -11.216 11.826 13.277 1.00 95.38 87 LEU A CA 1
ATOM 616 C C . LEU A 1 87 ? -10.313 11.086 14.258 1.00 95.38 87 LEU A C 1
ATOM 618 O O . LEU A 1 87 ? -9.106 10.996 14.049 1.00 95.38 87 LEU A O 1
ATOM 622 N N . GLN A 1 88 ? -10.911 10.570 15.322 1.00 96.00 88 GLN A N 1
ATOM 623 C CA . GLN A 1 88 ? -10.213 9.941 16.433 1.00 96.00 88 GLN A CA 1
ATOM 624 C C . GLN A 1 88 ? -10.224 8.417 16.316 1.00 96.00 88 GLN A C 1
ATOM 626 O O . GLN A 1 88 ? -11.181 7.821 15.812 1.00 96.00 88 GLN A O 1
ATOM 631 N N . TYR A 1 89 ? -9.166 7.785 16.815 1.00 95.19 89 TYR A N 1
ATOM 632 C CA . TYR A 1 89 ? -9.036 6.334 16.907 1.00 95.19 89 TYR A CA 1
ATOM 633 C C . TYR A 1 89 ? -8.140 5.936 18.089 1.00 95.19 89 TYR A C 1
ATOM 635 O O . TYR A 1 89 ? -7.426 6.769 18.650 1.00 95.19 89 TYR A O 1
ATOM 643 N N . ASP A 1 90 ? -8.172 4.659 18.474 1.00 94.75 90 ASP A N 1
ATOM 644 C CA . ASP A 1 90 ? -7.326 4.142 19.552 1.00 94.75 90 ASP A CA 1
ATOM 645 C C . ASP A 1 90 ? -5.864 4.004 19.094 1.00 94.75 90 ASP A C 1
ATOM 647 O O . ASP A 1 90 ? -5.518 3.114 18.310 1.00 94.75 90 ASP A O 1
ATOM 651 N N . GLN A 1 91 ? -5.010 4.903 19.584 1.00 93.56 91 GLN A N 1
ATOM 652 C CA . GLN A 1 91 ? -3.599 5.003 19.196 1.00 93.56 91 GLN A CA 1
ATOM 653 C C . GLN A 1 91 ? -2.812 3.723 19.495 1.00 93.56 91 GLN A C 1
ATOM 655 O O . GLN A 1 91 ? -1.999 3.299 18.677 1.00 93.56 91 GLN A O 1
ATOM 660 N N . GLU A 1 92 ? -3.049 3.095 20.647 1.00 93.19 92 GLU A N 1
ATOM 661 C CA . GLU A 1 92 ? -2.297 1.917 21.092 1.00 93.19 92 GLU A CA 1
ATOM 662 C C . GLU A 1 92 ? -2.629 0.687 20.242 1.00 93.19 92 GLU A C 1
ATOM 664 O O . GLU A 1 92 ? -1.733 0.006 19.733 1.00 93.19 92 GLU A O 1
ATOM 669 N N . SER A 1 93 ? -3.918 0.426 20.017 1.00 92.88 93 SER A N 1
ATOM 670 C CA . SER A 1 93 ? -4.394 -0.656 19.156 1.00 92.88 93 SER A CA 1
ATOM 671 C C . SER A 1 93 ? -3.940 -0.463 17.712 1.00 92.88 93 SER A C 1
ATOM 673 O O . SER A 1 93 ? -3.466 -1.409 17.074 1.00 92.88 93 SER A O 1
ATOM 675 N N . ALA A 1 94 ? -4.009 0.763 17.196 1.00 93.69 94 ALA A N 1
ATOM 676 C CA . ALA A 1 94 ? -3.555 1.069 15.849 1.00 93.69 94 ALA A CA 1
ATOM 677 C C . ALA A 1 94 ? -2.036 0.959 15.705 1.00 93.69 94 ALA A C 1
ATOM 679 O O . ALA A 1 94 ? -1.571 0.334 14.755 1.00 93.69 94 ALA A O 1
ATOM 680 N N . LYS A 1 95 ? -1.254 1.475 16.663 1.00 94.38 95 LYS A N 1
ATOM 681 C CA . LYS A 1 95 ? 0.207 1.319 16.677 1.00 94.38 95 LYS A CA 1
ATOM 682 C C . LYS A 1 95 ? 0.584 -0.154 16.691 1.00 94.38 95 LYS A C 1
ATOM 684 O O . LYS A 1 95 ? 1.445 -0.567 15.915 1.00 94.38 95 LYS A O 1
ATOM 689 N N . LYS A 1 96 ? -0.074 -0.956 17.532 1.00 95.25 96 LYS A N 1
ATOM 690 C CA . LYS A 1 96 ? 0.133 -2.405 17.589 1.00 95.25 96 LYS A CA 1
ATOM 691 C C . LYS A 1 96 ? -0.180 -3.064 16.245 1.00 95.25 96 LYS A C 1
ATOM 693 O O . LYS A 1 96 ? 0.670 -3.775 15.720 1.00 95.25 96 LYS A O 1
ATOM 698 N N . SER A 1 97 ? -1.357 -2.801 15.683 1.00 95.19 97 SER A N 1
ATOM 699 C CA . SER A 1 97 ? -1.812 -3.419 14.429 1.00 95.19 97 SER A CA 1
ATOM 700 C C . SER A 1 97 ? -0.929 -3.020 13.245 1.00 95.19 97 SER A C 1
ATOM 702 O O . SER A 1 97 ? -0.499 -3.878 12.481 1.00 95.19 97 SER A O 1
ATOM 704 N N . LEU A 1 98 ? -0.575 -1.737 13.132 1.00 95.19 98 LEU A N 1
ATOM 705 C CA . LEU A 1 98 ? 0.313 -1.231 12.088 1.00 95.19 98 LEU A CA 1
ATOM 706 C C . LEU A 1 98 ? 1.738 -1.779 12.240 1.00 95.19 98 LEU A C 1
ATOM 708 O O . LEU A 1 98 ? 2.353 -2.165 11.252 1.00 95.19 98 LEU A O 1
ATOM 712 N N . THR A 1 99 ? 2.248 -1.896 13.469 1.00 95.38 99 THR A N 1
ATOM 713 C CA . THR A 1 99 ? 3.555 -2.525 13.726 1.00 95.38 99 THR A CA 1
ATOM 714 C C . THR A 1 99 ? 3.564 -3.987 13.282 1.00 95.38 99 THR A C 1
ATOM 716 O O . THR A 1 99 ? 4.527 -4.424 12.655 1.00 95.38 99 THR A O 1
ATOM 719 N N . THR A 1 100 ? 2.509 -4.751 13.583 1.00 96.56 100 THR A N 1
ATOM 720 C CA . THR A 1 100 ? 2.374 -6.143 13.124 1.00 96.56 100 THR A CA 1
ATOM 721 C C . THR A 1 100 ? 2.300 -6.212 11.599 1.00 96.56 100 THR A C 1
ATOM 723 O O . THR A 1 100 ? 3.050 -6.967 10.991 1.00 96.56 100 THR A O 1
ATOM 726 N N . ALA A 1 101 ? 1.477 -5.370 10.969 1.00 96.12 101 ALA A N 1
ATOM 727 C CA . ALA A 1 101 ? 1.358 -5.283 9.514 1.00 96.12 101 ALA A CA 1
ATOM 728 C C . ALA A 1 101 ? 2.702 -5.017 8.822 1.00 96.12 101 ALA A C 1
ATOM 730 O O . ALA A 1 101 ? 3.065 -5.718 7.881 1.00 96.12 101 ALA A O 1
ATOM 731 N N . LEU A 1 102 ? 3.479 -4.054 9.321 1.00 94.19 102 LEU A N 1
ATOM 732 C CA . LEU A 1 102 ? 4.791 -3.724 8.764 1.00 94.19 102 LEU A CA 1
ATOM 733 C C . LEU A 1 102 ? 5.813 -4.846 8.981 1.00 94.19 102 LEU A C 1
ATOM 735 O O . LEU A 1 102 ? 6.584 -5.152 8.074 1.00 94.19 102 LEU A O 1
ATOM 739 N N . LYS A 1 103 ? 5.792 -5.512 10.143 1.00 94.31 103 LYS A N 1
ATOM 740 C CA . LYS A 1 103 ? 6.629 -6.698 10.392 1.00 94.31 103 LYS A CA 1
ATOM 741 C C . LYS A 1 103 ? 6.289 -7.851 9.451 1.00 94.31 103 LYS A C 1
ATOM 743 O O . LYS A 1 103 ? 7.210 -8.511 8.981 1.00 94.31 103 LYS A O 1
ATOM 748 N N . ASN A 1 104 ? 5.011 -8.063 9.138 1.00 94.50 104 ASN A N 1
ATOM 749 C CA . ASN A 1 104 ? 4.598 -9.085 8.177 1.00 94.50 104 ASN A CA 1
ATOM 750 C C . ASN A 1 104 ? 5.084 -8.764 6.761 1.00 94.50 104 ASN A C 1
ATOM 752 O O . ASN A 1 104 ? 5.547 -9.664 6.072 1.00 94.50 104 ASN A O 1
ATOM 756 N N . VAL A 1 105 ? 5.037 -7.496 6.338 1.00 91.06 105 VAL A N 1
ATOM 757 C CA . VAL A 1 105 ? 5.599 -7.076 5.041 1.00 91.06 105 VAL A CA 1
ATOM 758 C C . VAL A 1 105 ? 7.103 -7.339 4.984 1.00 91.06 105 VAL A C 1
ATOM 760 O O . VAL A 1 105 ? 7.578 -7.911 4.010 1.00 91.06 105 VAL A O 1
ATOM 763 N N . ILE A 1 106 ? 7.843 -6.987 6.040 1.00 90.38 106 ILE A N 1
ATOM 764 C CA . ILE A 1 106 ? 9.290 -7.246 6.123 1.00 90.38 106 ILE A CA 1
ATOM 765 C C . ILE A 1 106 ? 9.576 -8.752 6.091 1.00 90.38 106 ILE A C 1
ATOM 767 O O . ILE A 1 106 ? 10.483 -9.194 5.397 1.00 90.38 106 ILE A O 1
ATOM 771 N N . ALA A 1 107 ? 8.795 -9.559 6.813 1.00 90.88 107 ALA A N 1
ATOM 772 C CA . ALA A 1 107 ? 8.955 -11.012 6.822 1.00 90.88 107 ALA A CA 1
ATOM 773 C C . ALA A 1 107 ? 8.597 -11.665 5.475 1.00 90.88 107 ALA A C 1
ATOM 775 O O . ALA A 1 107 ? 9.149 -12.713 5.148 1.00 90.88 107 ALA A O 1
ATOM 776 N N . ALA A 1 108 ? 7.690 -11.057 4.706 1.00 89.25 108 ALA A N 1
ATOM 777 C CA . ALA A 1 108 ? 7.290 -11.516 3.381 1.00 89.25 108 ALA A CA 1
ATOM 778 C C . ALA A 1 108 ? 8.262 -11.088 2.270 1.00 89.25 108 ALA A C 1
ATOM 780 O O . ALA A 1 108 ? 8.169 -11.627 1.169 1.00 89.25 108 ALA A O 1
ATOM 781 N N . GLU A 1 109 ? 9.190 -10.158 2.534 1.00 87.50 109 GLU A N 1
ATOM 782 C CA . GLU A 1 109 ? 10.150 -9.646 1.543 1.00 87.50 109 GLU A CA 1
ATOM 783 C C . GLU A 1 109 ? 10.878 -10.766 0.781 1.00 87.50 109 GLU A C 1
ATOM 785 O O . GLU A 1 109 ? 10.843 -10.722 -0.448 1.00 87.50 109 GLU A O 1
ATOM 790 N N . PRO A 1 110 ? 11.409 -11.830 1.421 1.00 85.12 110 PRO A N 1
ATOM 791 C CA . PRO A 1 110 ? 12.113 -12.878 0.685 1.00 85.12 110 PRO A CA 1
ATOM 792 C C . PRO A 1 110 ? 11.216 -13.616 -0.314 1.00 85.12 110 PRO A C 1
ATOM 794 O O . PRO A 1 110 ? 11.668 -13.998 -1.395 1.00 85.12 110 PRO A O 1
ATOM 797 N N . ASP A 1 111 ? 9.939 -13.811 0.027 1.00 83.88 111 ASP A N 1
ATOM 798 C CA . ASP A 1 111 ? 8.958 -14.419 -0.870 1.00 83.88 111 ASP A CA 1
ATOM 799 C C . ASP A 1 111 ? 8.566 -13.458 -1.993 1.00 83.88 111 ASP A C 1
ATOM 801 O O . ASP A 1 111 ? 8.552 -13.862 -3.154 1.00 83.88 111 ASP A O 1
ATOM 805 N N . VAL A 1 112 ? 8.311 -12.185 -1.678 1.00 83.38 112 VAL A N 1
ATOM 806 C CA . VAL A 1 112 ? 7.996 -11.142 -2.669 1.00 83.38 112 VAL A CA 1
ATOM 807 C C . VAL A 1 112 ? 9.139 -11.000 -3.676 1.00 83.38 112 VAL A C 1
ATOM 809 O O . VAL A 1 112 ? 8.898 -11.049 -4.880 1.00 83.38 112 VAL A O 1
ATOM 812 N N . THR A 1 113 ? 10.385 -10.936 -3.210 1.00 80.69 113 THR A N 1
ATOM 813 C CA . THR A 1 113 ? 11.585 -10.872 -4.052 1.00 80.69 113 THR A CA 1
ATOM 814 C C . THR A 1 113 ? 11.762 -12.141 -4.884 1.00 80.69 113 THR A C 1
ATOM 816 O O . THR A 1 113 ? 12.095 -12.068 -6.071 1.00 80.69 113 THR A O 1
ATOM 819 N N . ARG A 1 114 ? 11.477 -13.321 -4.315 1.00 79.69 114 ARG A N 1
ATOM 820 C CA . ARG A 1 114 ? 11.471 -14.589 -5.063 1.00 79.69 114 ARG A CA 1
ATOM 821 C C . ARG A 1 114 ? 10.408 -14.609 -6.164 1.00 79.69 114 ARG A C 1
ATOM 823 O O . ARG A 1 114 ? 10.658 -15.197 -7.213 1.00 79.69 114 ARG A O 1
ATOM 830 N N . TYR A 1 115 ? 9.245 -14.006 -5.932 1.00 77.81 115 TYR A N 1
ATOM 831 C CA . TYR A 1 115 ? 8.159 -13.920 -6.911 1.00 77.81 115 TYR A CA 1
ATOM 832 C C . TYR A 1 115 ? 8.410 -12.856 -7.987 1.00 77.81 115 TYR A C 1
ATOM 834 O O . TYR A 1 115 ? 7.990 -13.051 -9.124 1.00 77.81 115 TYR A O 1
ATOM 842 N N . ASP A 1 116 ? 9.108 -11.765 -7.655 1.00 73.00 116 ASP A N 1
ATOM 843 C CA . ASP A 1 116 ? 9.347 -10.637 -8.567 1.00 73.00 116 ASP A CA 1
ATOM 844 C C . ASP A 1 116 ? 10.635 -10.787 -9.402 1.00 73.00 116 ASP A C 1
ATOM 846 O O . ASP A 1 116 ? 10.723 -10.267 -10.510 1.00 73.00 116 ASP A O 1
ATOM 850 N N . THR A 1 117 ? 11.645 -11.532 -8.927 1.00 57.25 117 THR A N 1
ATOM 851 C CA . THR A 1 117 ? 12.962 -11.765 -9.582 1.00 57.25 117 THR A CA 1
ATOM 852 C C . THR A 1 117 ? 13.622 -10.541 -10.258 1.00 57.25 117 THR A C 1
ATOM 854 O O . THR A 1 117 ? 14.499 -10.674 -11.115 1.00 57.25 117 THR A O 1
ATOM 857 N N . ALA A 1 118 ? 13.274 -9.336 -9.800 1.00 46.84 118 ALA A N 1
ATOM 858 C CA . ALA A 1 118 ? 13.991 -8.078 -9.949 1.00 46.84 118 ALA A CA 1
ATOM 859 C C . ALA A 1 118 ? 13.889 -7.316 -8.614 1.00 46.84 118 ALA A C 1
ATOM 861 O O . ALA A 1 118 ? 12.925 -7.471 -7.878 1.00 46.84 118 ALA A O 1
ATOM 862 N N . VAL A 1 119 ? 14.927 -6.546 -8.290 1.00 37.62 119 VAL A N 1
ATOM 863 C CA . VAL A 1 119 ? 15.218 -6.045 -6.936 1.00 37.62 119 VAL A CA 1
ATOM 864 C C . VAL A 1 119 ? 14.131 -5.099 -6.404 1.00 37.62 119 VAL A C 1
ATOM 866 O O . VAL A 1 119 ? 13.928 -4.022 -6.965 1.00 37.62 119 VAL A O 1
ATOM 869 N N . GLY A 1 120 ? 13.497 -5.492 -5.301 1.00 50.72 120 GLY A N 1
ATOM 870 C CA . GLY A 1 120 ? 12.978 -4.609 -4.259 1.00 50.72 120 GLY A CA 1
ATOM 871 C C . GLY A 1 120 ? 13.691 -4.995 -2.962 1.00 50.72 120 GLY A C 1
ATOM 872 O O . GLY A 1 120 ? 13.924 -6.174 -2.735 1.00 50.72 120 GLY A O 1
ATOM 873 N N . ASP A 1 121 ? 14.122 -4.031 -2.160 1.00 57.81 121 ASP A N 1
ATOM 874 C CA . ASP A 1 121 ? 14.927 -4.258 -0.945 1.00 57.81 121 ASP A CA 1
ATOM 875 C C . ASP A 1 121 ? 14.086 -4.326 0.343 1.00 57.81 121 ASP A C 1
ATOM 877 O O . ASP A 1 121 ? 14.613 -4.589 1.421 1.00 57.81 121 ASP A O 1
ATOM 881 N N . GLY A 1 122 ? 12.765 -4.126 0.242 1.00 60.06 122 GLY A N 1
ATOM 882 C CA . GLY A 1 122 ? 11.849 -4.156 1.386 1.00 60.06 122 GLY A CA 1
ATOM 883 C C . GLY A 1 122 ? 11.965 -2.946 2.321 1.00 60.06 122 GLY A C 1
ATOM 884 O O . GLY A 1 122 ? 11.337 -2.933 3.386 1.00 60.06 122 GLY A O 1
ATOM 885 N N . ASP A 1 123 ? 12.703 -1.905 1.925 1.00 72.50 123 ASP A N 1
ATOM 886 C CA . ASP A 1 123 ? 13.066 -0.789 2.803 1.00 72.50 123 ASP A CA 1
ATOM 887 C C . ASP A 1 123 ? 11.865 0.051 3.258 1.00 72.50 123 ASP A C 1
ATOM 889 O O . ASP A 1 123 ? 11.889 0.639 4.343 1.00 72.50 123 ASP A O 1
ATOM 893 N N . CYS A 1 124 ? 10.765 0.058 2.499 1.00 72.44 124 CYS A N 1
ATOM 894 C CA . CYS A 1 124 ? 9.561 0.800 2.874 1.00 72.44 124 CYS A CA 1
ATOM 895 C C . CYS A 1 124 ? 8.978 0.348 4.221 1.00 72.44 124 CYS A C 1
ATOM 897 O O . CYS A 1 124 ? 8.601 1.190 5.039 1.00 72.44 124 CYS A O 1
ATOM 899 N N . GLY A 1 125 ? 8.906 -0.961 4.486 1.00 70.56 125 GLY A N 1
ATOM 900 C CA . GLY A 1 125 ? 8.361 -1.467 5.750 1.00 70.56 125 GLY A CA 1
ATOM 901 C C . GLY A 1 125 ? 9.213 -1.037 6.947 1.00 70.56 125 GLY A C 1
ATOM 902 O O . GLY A 1 125 ? 8.690 -0.623 7.985 1.00 70.56 125 GLY A O 1
ATOM 903 N N . ILE A 1 126 ? 10.535 -1.068 6.768 1.00 81.12 126 ILE A N 1
ATOM 904 C CA . ILE A 1 126 ? 11.527 -0.664 7.770 1.00 81.12 126 ILE A CA 1
ATOM 905 C C . ILE A 1 126 ? 11.450 0.846 8.017 1.00 81.12 126 ILE A C 1
ATOM 907 O O . ILE A 1 126 ? 11.427 1.287 9.168 1.00 81.12 126 ILE A O 1
ATOM 911 N N . ALA A 1 127 ? 11.362 1.644 6.952 1.00 81.31 127 ALA A N 1
ATOM 912 C CA . ALA A 1 127 ? 11.287 3.095 7.038 1.00 81.31 127 ALA A CA 1
ATOM 913 C C . ALA A 1 127 ? 10.022 3.570 7.763 1.00 81.31 127 ALA A C 1
ATOM 915 O O . ALA A 1 127 ? 10.099 4.473 8.598 1.00 81.31 127 ALA A O 1
ATOM 916 N N . VAL A 1 128 ? 8.868 2.942 7.508 1.00 81.12 128 VAL A N 1
ATOM 917 C CA . VAL A 1 128 ? 7.625 3.280 8.216 1.00 81.12 128 VAL A CA 1
ATOM 918 C C . VAL A 1 128 ? 7.688 2.844 9.684 1.00 81.12 128 VAL A C 1
ATOM 920 O O . VAL A 1 128 ? 7.266 3.610 10.546 1.00 81.12 128 VAL A O 1
ATOM 923 N N . LEU A 1 129 ? 8.265 1.680 10.016 1.00 88.94 129 LEU A N 1
ATOM 924 C CA . LEU A 1 129 ? 8.477 1.297 11.422 1.00 88.94 129 LEU A CA 1
ATOM 925 C C . LEU A 1 129 ? 9.341 2.318 12.161 1.00 88.94 129 LEU A C 1
ATOM 927 O O . LEU A 1 129 ? 8.956 2.791 13.228 1.00 88.94 129 LEU A O 1
ATOM 931 N N . LYS A 1 130 ? 10.467 2.707 11.557 1.00 88.62 130 LYS A N 1
ATOM 932 C CA . LYS A 1 130 ? 11.349 3.737 12.104 1.00 88.62 130 LYS A CA 1
ATOM 933 C C . LYS A 1 130 ? 10.613 5.068 12.279 1.00 88.62 130 LYS A C 1
ATOM 935 O O . LYS A 1 130 ? 10.742 5.710 13.318 1.00 88.62 130 LYS A O 1
ATOM 940 N N . HIS A 1 131 ? 9.785 5.457 11.309 1.00 89.81 131 HIS A N 1
ATOM 941 C CA . HIS A 1 131 ? 8.951 6.650 11.428 1.00 89.81 131 HIS A CA 1
ATOM 942 C C . HIS A 1 131 ? 8.001 6.580 12.631 1.00 89.81 131 HIS A C 1
ATOM 944 O O . HIS A 1 131 ? 7.889 7.561 13.354 1.00 89.81 131 HIS A O 1
ATOM 950 N N . LEU A 1 132 ? 7.355 5.438 12.887 1.00 89.25 132 LEU A N 1
ATOM 951 C CA . LEU A 1 132 ? 6.445 5.264 14.032 1.00 89.25 132 LEU A CA 1
ATOM 952 C C . LEU A 1 132 ? 7.164 5.260 15.390 1.00 89.25 132 LEU A C 1
ATOM 954 O O . LEU A 1 132 ? 6.547 5.548 16.420 1.00 89.25 132 LEU A O 1
ATOM 958 N N . GLU A 1 133 ? 8.450 4.907 15.412 1.00 90.38 133 GLU A N 1
ATOM 959 C CA . GLU A 1 133 ? 9.304 5.004 16.600 1.00 90.38 133 GLU A CA 1
ATOM 960 C C . GLU A 1 133 ? 9.718 6.455 16.877 1.00 90.38 133 GLU A C 1
ATOM 962 O O . GLU A 1 133 ? 9.665 6.901 18.023 1.00 90.38 133 GLU A O 1
ATOM 967 N N . GLU A 1 1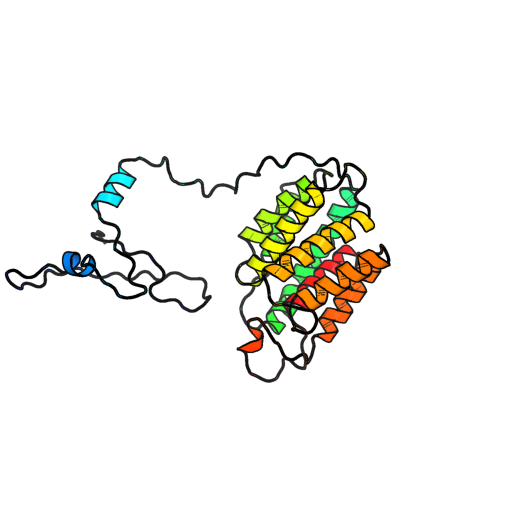34 ? 10.086 7.201 15.833 1.00 91.44 134 GLU A N 1
ATOM 968 C CA . GLU A 1 134 ? 10.516 8.602 15.928 1.00 91.44 134 GLU A CA 1
ATOM 969 C C . GLU A 1 134 ? 9.341 9.580 16.090 1.00 91.44 134 GLU A C 1
ATOM 971 O O . GLU A 1 134 ? 9.477 10.624 16.732 1.00 91.44 134 GLU A O 1
ATOM 976 N N . ARG A 1 135 ? 8.181 9.253 15.512 1.00 91.25 135 ARG A N 1
ATOM 977 C CA . ARG A 1 135 ? 6.952 10.055 15.516 1.00 91.25 135 ARG A CA 1
ATOM 978 C C . ARG A 1 135 ? 5.758 9.174 15.898 1.00 91.25 135 ARG A C 1
ATOM 980 O O . ARG A 1 135 ? 5.109 8.593 15.027 1.00 91.25 135 ARG A O 1
ATOM 987 N N . PRO A 1 136 ? 5.458 9.058 17.204 1.00 91.75 136 PRO A N 1
ATOM 988 C CA . PRO A 1 136 ? 4.282 8.340 17.676 1.00 91.75 136 PRO A CA 1
ATOM 989 C C . PRO A 1 136 ? 2.982 8.911 17.096 1.00 91.75 136 PRO A C 1
ATOM 991 O O . PRO A 1 136 ? 2.880 10.113 16.850 1.00 91.75 136 PRO A O 1
ATOM 994 N N . LEU A 1 137 ? 1.985 8.040 16.933 1.00 94.19 137 LEU A N 1
ATOM 995 C CA . LEU A 1 137 ? 0.657 8.400 16.439 1.00 94.19 137 LEU A CA 1
ATOM 996 C C . LEU A 1 137 ? -0.004 9.452 17.341 1.00 94.19 137 LEU A C 1
ATOM 998 O O . LEU A 1 137 ? -0.002 9.328 18.565 1.00 94.19 137 LEU A O 1
ATOM 1002 N N . THR A 1 138 ? -0.593 10.470 16.726 1.00 94.38 138 THR A N 1
ATOM 1003 C CA . THR A 1 138 ? -1.268 11.584 17.405 1.00 94.38 138 THR A CA 1
ATOM 1004 C C . THR A 1 138 ? -2.706 11.257 17.805 1.00 94.38 138 THR A C 1
ATOM 1006 O O . THR A 1 138 ? -3.277 11.941 18.654 1.00 94.38 138 THR A O 1
ATOM 1009 N N . GLY A 1 139 ? -3.301 10.219 17.207 1.00 94.25 139 GLY A N 1
ATOM 1010 C CA . GLY A 1 139 ? -4.708 9.842 17.377 1.00 94.25 139 GLY A CA 1
ATOM 1011 C C . GLY A 1 139 ? -5.657 10.582 16.444 1.00 94.25 139 GLY A C 1
ATOM 1012 O O . GLY A 1 139 ? -6.832 10.228 16.396 1.00 94.25 139 GLY A O 1
ATOM 1013 N N . ASP A 1 140 ? -5.164 11.557 15.671 1.00 96.12 140 ASP A N 1
ATOM 1014 C CA . ASP A 1 140 ? -5.912 12.130 14.557 1.00 96.12 140 ASP A CA 1
ATOM 1015 C C . ASP A 1 140 ? -5.571 11.379 13.275 1.00 96.12 140 ASP A C 1
ATOM 1017 O O . ASP A 1 140 ? -4.449 11.428 12.764 1.00 96.12 140 ASP A O 1
ATOM 1021 N N . LEU A 1 141 ? -6.569 10.685 12.738 1.00 95.31 141 LEU A N 1
ATOM 1022 C CA . LEU A 1 141 ? -6.382 9.771 11.624 1.00 95.31 141 LEU A CA 1
ATOM 1023 C C . LEU A 1 141 ? -5.782 10.454 10.385 1.00 95.31 141 LEU A C 1
ATOM 1025 O O . LEU A 1 141 ? -4.936 9.879 9.702 1.00 95.31 141 LEU A O 1
ATOM 1029 N N . VAL A 1 142 ? -6.203 11.683 10.085 1.00 96.38 142 VAL A N 1
ATOM 1030 C CA . VAL A 1 142 ? -5.708 12.409 8.910 1.00 96.38 142 VAL A CA 1
ATOM 1031 C C . VAL A 1 142 ? -4.261 12.838 9.101 1.00 96.38 142 VAL A C 1
ATOM 1033 O O . VAL A 1 142 ? -3.483 12.737 8.154 1.00 96.38 142 VAL A O 1
ATOM 1036 N N . VAL A 1 143 ? -3.902 13.317 10.294 1.00 95.50 143 VAL A N 1
ATOM 1037 C CA . VAL A 1 143 ? -2.526 13.725 10.613 1.00 95.50 143 VAL A CA 1
ATOM 1038 C C . VAL A 1 143 ? -1.590 12.528 10.504 1.00 95.50 143 VAL A C 1
ATOM 1040 O O . VAL A 1 143 ? -0.558 12.612 9.842 1.00 95.50 143 VAL A O 1
ATOM 1043 N N . ASP A 1 144 ? -1.987 11.402 11.087 1.00 95.56 144 ASP A N 1
ATOM 1044 C CA . ASP A 1 144 ? -1.138 10.221 11.178 1.00 95.56 144 ASP A CA 1
ATOM 1045 C C . ASP A 1 144 ? -0.949 9.534 9.819 1.00 95.56 144 ASP A C 1
ATOM 1047 O O . ASP A 1 144 ? 0.181 9.236 9.429 1.00 95.56 144 ASP A O 1
ATOM 1051 N N . VAL A 1 145 ? -2.021 9.363 9.031 1.00 95.75 145 VAL A N 1
ATOM 1052 C CA . VAL A 1 145 ? -1.900 8.825 7.663 1.00 95.75 145 VAL A CA 1
ATOM 1053 C C . VAL A 1 145 ? -1.075 9.773 6.792 1.00 95.75 145 VAL A C 1
ATOM 1055 O O . VAL A 1 145 ? -0.195 9.314 6.066 1.00 95.75 145 VAL A O 1
ATOM 1058 N N . ALA A 1 146 ? -1.298 11.089 6.887 1.00 95.44 146 ALA A N 1
ATOM 1059 C CA . ALA A 1 146 ? -0.535 12.070 6.118 1.00 95.44 146 ALA A CA 1
ATOM 1060 C C . ALA A 1 146 ? 0.945 12.147 6.523 1.00 95.44 146 ALA A C 1
ATOM 1062 O O . ALA A 1 146 ? 1.770 12.488 5.683 1.00 95.44 146 ALA A O 1
ATOM 1063 N N . GLY A 1 147 ? 1.294 11.813 7.768 1.00 94.25 147 GLY A N 1
ATOM 1064 C CA . GLY A 1 147 ? 2.684 11.694 8.214 1.00 94.25 147 GLY A CA 1
ATOM 1065 C C . GLY A 1 147 ? 3.414 10.499 7.594 1.00 94.25 147 GLY A C 1
ATOM 1066 O O . GLY A 1 147 ? 4.605 10.597 7.297 1.00 94.25 147 GLY A O 1
ATOM 1067 N N . ILE A 1 148 ? 2.689 9.406 7.336 1.00 93.94 148 ILE A N 1
ATOM 1068 C CA . ILE A 1 148 ? 3.224 8.181 6.728 1.00 93.94 148 ILE A CA 1
ATOM 1069 C C . ILE A 1 148 ? 3.402 8.329 5.209 1.00 93.94 148 ILE A C 1
ATOM 1071 O O . ILE A 1 148 ? 4.355 7.773 4.664 1.00 93.94 148 ILE A O 1
ATOM 1075 N N . VAL A 1 149 ? 2.532 9.081 4.518 1.00 93.69 149 VAL A N 1
ATOM 1076 C CA . VAL A 1 149 ? 2.567 9.195 3.042 1.00 93.69 149 VAL A CA 1
ATOM 1077 C C . VAL A 1 149 ? 3.953 9.582 2.502 1.00 93.69 149 VAL A C 1
ATOM 1079 O O . VAL A 1 149 ? 4.468 8.828 1.678 1.00 93.69 149 VAL A O 1
ATOM 1082 N N . PRO A 1 150 ? 4.627 10.645 2.993 1.00 90.44 150 PRO A N 1
ATOM 1083 C CA . PRO A 1 150 ? 5.956 11.006 2.506 1.00 90.44 150 PRO A CA 1
ATOM 1084 C C . PRO A 1 150 ? 7.009 9.926 2.763 1.00 90.44 150 PRO A C 1
ATOM 1086 O O . PRO A 1 150 ? 7.977 9.826 2.020 1.00 90.44 150 PRO A O 1
ATOM 1089 N N . VAL A 1 151 ? 6.863 9.118 3.817 1.00 91.25 151 VAL A N 1
ATOM 1090 C CA . VAL A 1 151 ? 7.799 8.016 4.085 1.00 91.25 151 VAL A CA 1
ATOM 1091 C C . VAL A 1 151 ? 7.671 6.963 2.995 1.00 91.25 151 VAL A C 1
ATOM 1093 O O . VAL A 1 151 ? 8.679 6.545 2.436 1.00 91.25 151 VAL A O 1
ATOM 1096 N N . VAL A 1 152 ? 6.438 6.583 2.653 1.00 89.25 152 VAL A N 1
ATOM 1097 C CA . VAL A 1 152 ? 6.167 5.619 1.580 1.00 89.25 152 VAL A CA 1
ATOM 1098 C C . VAL A 1 152 ? 6.630 6.165 0.229 1.00 89.25 152 VAL A C 1
ATOM 1100 O O . VAL A 1 152 ? 7.305 5.457 -0.505 1.00 89.25 152 VAL A O 1
ATO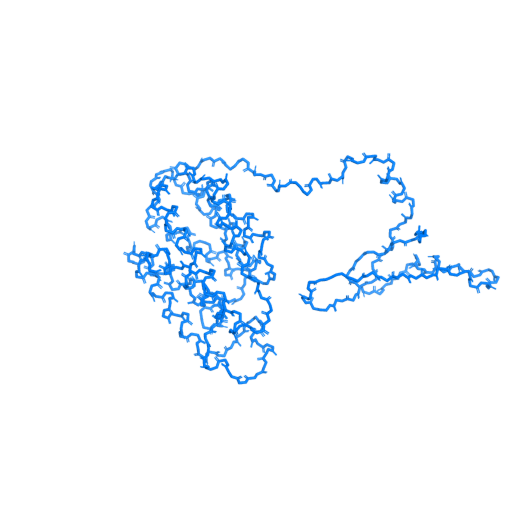M 1103 N N . GLU A 1 153 ? 6.343 7.431 -0.080 1.00 87.38 153 GLU A N 1
ATOM 1104 C CA . GLU A 1 153 ? 6.759 8.073 -1.338 1.00 87.38 153 GLU A CA 1
ATOM 1105 C C . GLU A 1 153 ? 8.279 8.157 -1.507 1.00 87.38 153 GLU A C 1
ATOM 1107 O O . GLU A 1 153 ? 8.780 7.977 -2.611 1.00 87.38 153 GLU A O 1
ATOM 1112 N N . ASN A 1 154 ? 9.018 8.418 -0.426 1.00 84.44 154 ASN A N 1
ATOM 1113 C CA . ASN A 1 154 ? 10.475 8.553 -0.482 1.00 84.44 154 ASN A CA 1
ATOM 1114 C C . ASN A 1 154 ? 11.217 7.211 -0.407 1.00 84.44 154 ASN A C 1
ATOM 1116 O O . ASN A 1 154 ? 12.428 7.182 -0.612 1.00 84.44 154 ASN A O 1
ATOM 1120 N N . THR A 1 155 ? 10.527 6.120 -0.064 1.00 82.44 155 THR A N 1
ATOM 1121 C CA . THR A 1 155 ? 11.143 4.790 0.103 1.00 82.44 155 THR A CA 1
ATOM 1122 C C . THR A 1 155 ? 10.679 3.779 -0.934 1.00 82.44 155 THR A C 1
ATOM 1124 O O . THR A 1 155 ? 11.373 2.794 -1.159 1.00 82.44 155 THR A O 1
ATOM 1127 N N . MET A 1 156 ? 9.537 4.002 -1.589 1.00 79.50 156 MET A N 1
ATOM 1128 C CA . MET A 1 156 ? 9.071 3.159 -2.687 1.00 79.50 156 MET A CA 1
ATOM 1129 C C . MET A 1 156 ? 9.294 3.820 -4.036 1.00 79.50 156 MET A C 1
ATOM 1131 O O . MET A 1 156 ? 8.765 4.892 -4.312 1.00 79.50 156 MET A O 1
ATOM 1135 N N . ASP A 1 157 ? 10.008 3.114 -4.907 1.00 70.88 157 ASP A N 1
ATOM 1136 C CA . ASP A 1 157 ? 10.260 3.531 -6.284 1.00 70.88 157 ASP A CA 1
ATOM 1137 C C . ASP A 1 157 ? 9.396 2.735 -7.287 1.00 70.88 157 ASP A C 1
ATOM 1139 O O . ASP A 1 157 ? 8.632 1.824 -6.945 1.00 70.88 157 ASP A O 1
ATOM 1143 N N . GLY A 1 158 ? 9.499 3.090 -8.564 1.00 76.31 158 GLY A N 1
ATOM 1144 C CA . GLY A 1 158 ? 8.869 2.398 -9.673 1.00 76.31 158 GLY A CA 1
ATOM 1145 C C . GLY A 1 158 ? 7.351 2.567 -9.724 1.00 76.31 158 GLY A C 1
ATOM 1146 O O . GLY A 1 158 ? 6.754 3.505 -9.195 1.00 76.31 158 GLY A O 1
ATOM 1147 N N . THR A 1 159 ? 6.699 1.643 -10.432 1.00 78.88 159 THR A N 1
ATOM 1148 C CA . THR A 1 159 ? 5.247 1.701 -10.639 1.00 78.88 159 THR A CA 1
ATOM 1149 C C . THR A 1 159 ? 4.484 1.537 -9.325 1.00 78.88 159 THR A C 1
ATOM 1151 O O . THR A 1 159 ? 3.482 2.217 -9.132 1.00 78.88 159 THR A O 1
ATOM 1154 N N . SER A 1 160 ? 4.954 0.688 -8.408 1.00 79.19 160 SER A N 1
ATOM 1155 C CA . SER A 1 160 ? 4.347 0.516 -7.084 1.00 79.19 160 SER A CA 1
ATOM 1156 C C . SER A 1 160 ? 4.396 1.811 -6.275 1.00 79.19 160 SER A C 1
ATOM 1158 O O . SER A 1 160 ? 3.349 2.220 -5.781 1.00 79.19 160 SER A O 1
ATOM 1160 N N . GLY A 1 161 ? 5.544 2.497 -6.206 1.00 84.88 161 GLY A N 1
ATOM 1161 C CA . GLY A 1 161 ? 5.672 3.792 -5.527 1.00 84.88 161 GLY A CA 1
ATOM 1162 C C . GLY A 1 161 ? 4.649 4.817 -6.017 1.00 84.88 161 GLY A C 1
ATOM 1163 O O . GLY A 1 161 ? 3.907 5.387 -5.217 1.00 84.88 161 GLY A O 1
ATOM 1164 N N . ALA A 1 162 ? 4.499 4.962 -7.339 1.00 87.19 162 ALA A N 1
ATOM 1165 C CA . ALA A 1 162 ? 3.491 5.848 -7.925 1.00 87.19 162 ALA A CA 1
ATOM 1166 C C . ALA A 1 162 ? 2.047 5.437 -7.570 1.00 87.19 162 ALA A C 1
ATOM 1168 O O . ALA A 1 162 ? 1.223 6.293 -7.245 1.00 87.19 162 ALA A O 1
ATOM 1169 N N . LEU A 1 163 ? 1.725 4.138 -7.604 1.00 89.94 163 LEU A N 1
ATOM 1170 C CA . LEU A 1 163 ? 0.390 3.638 -7.249 1.00 89.94 163 LEU A CA 1
ATOM 1171 C C . LEU A 1 163 ? 0.070 3.874 -5.766 1.00 89.94 163 LEU A C 1
ATOM 1173 O O . LEU A 1 163 ? -1.030 4.332 -5.451 1.00 89.94 163 LEU A O 1
ATOM 1177 N N . TYR A 1 164 ? 1.024 3.611 -4.869 1.00 91.69 164 TYR A N 1
ATOM 1178 C CA . TYR A 1 164 ? 0.871 3.874 -3.440 1.00 91.69 164 TYR A CA 1
ATOM 1179 C C . TYR A 1 164 ? 0.756 5.370 -3.153 1.00 91.69 164 TYR A C 1
ATOM 1181 O O . TYR A 1 164 ? -0.135 5.757 -2.403 1.00 91.69 164 TYR A O 1
ATOM 1189 N N . ALA A 1 165 ? 1.563 6.217 -3.796 1.00 91.62 165 ALA A N 1
ATOM 1190 C CA . ALA A 1 165 ? 1.461 7.669 -3.676 1.00 91.62 165 ALA A CA 1
ATOM 1191 C C . ALA A 1 165 ? 0.061 8.167 -4.068 1.00 91.62 165 ALA A C 1
ATOM 1193 O O . ALA A 1 165 ? -0.595 8.868 -3.296 1.00 91.62 165 ALA A O 1
ATOM 1194 N N . ILE A 1 166 ? -0.450 7.749 -5.233 1.00 93.44 166 ILE A N 1
ATOM 1195 C CA . ILE A 1 166 ? -1.796 8.118 -5.702 1.00 93.44 166 ILE A CA 1
ATOM 1196 C C . ILE A 1 166 ? -2.860 7.650 -4.706 1.00 93.44 166 ILE A C 1
ATOM 1198 O O . ILE A 1 166 ? -3.726 8.432 -4.309 1.00 93.44 166 ILE A O 1
ATOM 1202 N N . PHE A 1 167 ? -2.793 6.386 -4.287 1.00 96.56 167 PHE A N 1
ATOM 1203 C CA . PHE A 1 167 ? -3.772 5.795 -3.382 1.00 96.56 167 PHE A CA 1
ATOM 1204 C C . PHE A 1 167 ? -3.775 6.468 -2.003 1.00 96.56 167 PHE A C 1
ATOM 1206 O O . PHE A 1 167 ? -4.839 6.820 -1.490 1.00 96.56 167 PHE A O 1
ATOM 1213 N N . LEU A 1 168 ? -2.599 6.676 -1.408 1.00 96.81 168 LEU A N 1
ATOM 1214 C CA . LEU A 1 168 ? -2.451 7.237 -0.069 1.00 96.81 168 LEU A CA 1
ATOM 1215 C C . LEU A 1 168 ? -2.794 8.730 -0.032 1.00 96.81 168 LEU A C 1
ATOM 1217 O O . LEU A 1 168 ? -3.488 9.167 0.884 1.00 96.81 168 LEU A O 1
ATOM 1221 N N . ASN A 1 169 ? -2.415 9.511 -1.048 1.00 96.00 169 ASN A N 1
ATOM 1222 C CA . ASN A 1 169 ? -2.858 10.905 -1.149 1.00 96.00 169 ASN A CA 1
ATOM 1223 C C . ASN A 1 169 ? -4.378 11.002 -1.343 1.00 96.00 169 ASN A C 1
ATOM 1225 O O . ASN A 1 169 ? -5.029 11.841 -0.712 1.00 96.00 169 ASN A O 1
ATOM 1229 N N . ALA A 1 170 ? -4.968 10.123 -2.163 1.00 96.75 170 ALA A N 1
ATOM 1230 C CA . ALA A 1 170 ? -6.419 10.042 -2.305 1.00 96.75 170 ALA A CA 1
ATOM 1231 C C . ALA A 1 170 ? -7.100 9.637 -0.988 1.00 96.75 170 ALA A C 1
ATOM 1233 O O . ALA A 1 170 ? -8.156 10.175 -0.664 1.00 96.75 170 ALA A O 1
ATOM 1234 N N . LEU A 1 171 ? -6.474 8.760 -0.194 1.00 97.62 171 LEU A N 1
ATOM 1235 C CA . LEU A 1 171 ? -6.960 8.359 1.127 1.00 97.62 171 LEU A CA 1
ATOM 1236 C C . LEU A 1 171 ? -6.942 9.524 2.115 1.00 97.62 171 LEU A C 1
ATOM 1238 O O . LEU A 1 171 ? -7.961 9.800 2.743 1.00 97.62 171 LEU A O 1
ATOM 1242 N N . VAL A 1 172 ? -5.832 10.260 2.207 1.00 96.88 172 VAL A N 1
ATOM 1243 C CA . VAL A 1 172 ? -5.745 11.474 3.033 1.00 96.88 172 VAL A CA 1
ATOM 1244 C C . VAL A 1 172 ? -6.817 12.482 2.619 1.00 96.88 172 VAL A C 1
ATOM 1246 O O . VAL A 1 172 ? -7.488 13.059 3.475 1.00 96.88 172 VAL A O 1
ATOM 1249 N N . HIS A 1 173 ? -7.019 12.685 1.314 1.00 95.50 173 HIS A N 1
ATOM 1250 C CA . HIS A 1 173 ? -8.075 13.561 0.815 1.00 95.50 173 HIS A CA 1
ATOM 1251 C C . HIS A 1 173 ? -9.473 13.066 1.216 1.00 95.50 173 HIS A C 1
ATOM 1253 O O . HIS A 1 173 ? -10.248 13.838 1.776 1.00 95.50 173 HIS A O 1
ATOM 1259 N N . ALA A 1 174 ? -9.783 11.786 0.998 1.00 96.25 174 ALA A N 1
ATOM 1260 C CA . ALA A 1 174 ? -11.079 11.203 1.332 1.00 96.25 174 ALA A CA 1
ATOM 1261 C C . ALA A 1 174 ? -11.379 11.301 2.836 1.00 96.25 174 ALA A C 1
ATOM 1263 O O . ALA A 1 174 ? -12.491 11.672 3.217 1.00 96.25 174 ALA A O 1
ATOM 1264 N N . LEU A 1 175 ? -10.381 11.061 3.691 1.00 96.12 175 LEU A N 1
ATOM 1265 C CA . LEU A 1 175 ? -10.490 11.210 5.142 1.00 96.12 175 LEU A CA 1
ATOM 1266 C C . LEU A 1 175 ? -10.724 12.671 5.557 1.00 96.12 175 LEU A C 1
ATOM 1268 O O . LEU A 1 175 ? -11.588 12.932 6.388 1.00 96.12 175 LEU A O 1
ATOM 1272 N N . ARG A 1 176 ? -10.051 13.644 4.925 1.00 94.19 176 ARG A N 1
ATOM 1273 C CA . ARG A 1 176 ? -10.267 15.086 5.182 1.00 94.19 176 ARG A CA 1
ATOM 1274 C C . ARG A 1 176 ? -11.687 15.564 4.877 1.00 94.19 176 ARG A C 1
ATOM 1276 O O . ARG A 1 176 ? -12.103 16.582 5.419 1.00 94.19 176 ARG A O 1
ATOM 1283 N N . THR A 1 177 ? -12.408 14.875 3.994 1.00 91.38 177 THR A N 1
ATOM 1284 C CA . THR A 1 177 ? -13.805 15.215 3.668 1.00 91.38 177 THR A CA 1
ATOM 1285 C C . THR A 1 177 ? -14.820 14.636 4.652 1.00 91.38 177 THR A C 1
ATOM 1287 O O . THR A 1 177 ? -15.997 14.993 4.586 1.00 91.38 177 THR A O 1
ATOM 1290 N N . GLN A 1 178 ? -14.395 13.753 5.561 1.00 92.25 178 GLN A N 1
ATOM 1291 C CA . GLN A 1 178 ? -15.282 13.180 6.569 1.00 92.25 178 GLN A CA 1
ATOM 1292 C C . GLN A 1 178 ? -15.523 14.165 7.714 1.00 92.25 178 GLN A C 1
ATOM 1294 O O . GLN A 1 178 ? -14.706 15.037 8.008 1.00 92.25 178 GLN A O 1
ATOM 1299 N N . SER A 1 179 ? -16.671 14.015 8.372 1.00 90.62 179 SER A N 1
ATOM 1300 C CA . SER A 1 179 ? -16.978 14.792 9.575 1.00 90.62 179 SER A CA 1
ATOM 1301 C C . SER A 1 179 ? -16.140 14.307 10.765 1.00 90.62 179 SER A C 1
ATOM 1303 O O . SER A 1 179 ? -15.870 13.108 10.838 1.00 90.62 179 SER A O 1
ATOM 1305 N N . PRO A 1 180 ? -15.786 15.189 11.721 1.00 93.06 180 PRO A N 1
ATOM 1306 C CA . PRO A 1 180 ? -15.148 14.789 12.975 1.00 93.06 180 PRO A CA 1
ATOM 1307 C C . PRO A 1 180 ? -15.936 13.683 13.689 1.00 93.06 180 PRO A C 1
ATOM 1309 O O . PRO A 1 180 ? -17.169 13.684 13.664 1.00 93.06 180 PRO A O 1
ATOM 1312 N N . GLY A 1 181 ? -15.241 12.763 14.354 1.00 93.50 181 GLY A N 1
ATOM 1313 C CA . GLY A 1 181 ? -15.869 11.617 15.007 1.00 93.50 181 GLY A CA 1
ATOM 1314 C C . GLY A 1 181 ? -14.921 10.436 15.176 1.00 93.50 181 GLY A C 1
ATOM 1315 O O . GLY A 1 181 ? -13.707 10.585 15.105 1.00 93.50 181 GLY A O 1
ATOM 1316 N N . GLU A 1 182 ? -15.480 9.253 15.407 1.00 94.31 182 GLU A N 1
ATOM 1317 C CA . GLU A 1 182 ? -14.706 8.017 15.528 1.00 94.31 182 GLU A CA 1
ATOM 1318 C C . GLU A 1 182 ? -14.428 7.402 14.148 1.00 94.31 182 GLU A C 1
ATOM 1320 O O . GLU A 1 182 ? -15.321 7.308 13.296 1.00 94.31 182 GLU A O 1
ATOM 1325 N N . ALA A 1 183 ? -13.195 6.942 13.932 1.00 93.50 183 ALA A N 1
ATOM 1326 C CA . ALA A 1 183 ? -12.766 6.255 12.717 1.00 93.50 183 ALA A CA 1
ATOM 1327 C C . ALA A 1 183 ? -13.331 4.822 12.625 1.00 93.50 183 ALA A C 1
ATOM 1329 O O . ALA A 1 183 ? -12.609 3.827 12.702 1.00 93.50 183 ALA A O 1
ATOM 1330 N N . SER A 1 184 ? -14.648 4.717 12.456 1.00 93.06 184 SER A N 1
ATOM 1331 C CA . SER A 1 184 ? -15.359 3.440 12.340 1.00 93.06 184 SER A CA 1
ATOM 1332 C C . SER A 1 184 ? -14.942 2.637 11.092 1.00 93.06 184 SER A C 1
ATOM 1334 O O . SER A 1 184 ? -14.530 3.223 10.084 1.00 93.06 184 SER A O 1
ATOM 1336 N N . PRO A 1 185 ? -15.128 1.300 11.081 1.00 90.94 185 PRO A N 1
ATOM 1337 C CA . PRO A 1 185 ? -14.875 0.474 9.897 1.00 90.94 185 PRO A CA 1
ATOM 1338 C C . PRO A 1 185 ? -15.622 0.946 8.640 1.00 90.94 185 PRO A C 1
ATOM 1340 O O . PRO A 1 185 ? -15.076 0.896 7.541 1.00 90.94 185 PRO A O 1
ATOM 1343 N N . SER A 1 186 ? -16.845 1.466 8.791 1.00 91.25 186 SER A N 1
ATOM 1344 C CA . SER A 1 186 ? -17.617 2.039 7.682 1.00 91.25 186 SER A CA 1
ATOM 1345 C C . SER A 1 186 ? -16.993 3.314 7.111 1.00 91.25 186 SER A C 1
ATOM 1347 O O . SER A 1 186 ? -17.025 3.511 5.897 1.00 91.25 186 SER A O 1
ATOM 1349 N N . LEU A 1 187 ? -16.402 4.162 7.962 1.00 95.62 187 LEU A N 1
ATOM 1350 C CA . LEU A 1 187 ? -15.699 5.370 7.527 1.00 95.62 187 LEU A CA 1
ATOM 1351 C C . LEU A 1 187 ? -14.431 5.000 6.755 1.00 95.62 187 LEU A C 1
ATOM 1353 O O . LEU A 1 187 ? -14.203 5.515 5.661 1.00 95.62 187 LEU A O 1
ATOM 1357 N N . TRP A 1 188 ? -13.658 4.050 7.284 1.00 95.50 188 TRP A N 1
ATOM 1358 C CA . TRP A 1 188 ? -12.497 3.484 6.600 1.00 95.50 188 TRP A CA 1
ATOM 1359 C C . TRP A 1 188 ? -12.864 2.901 5.240 1.00 95.50 188 TRP A C 1
ATOM 1361 O O . TRP A 1 188 ? -12.252 3.253 4.237 1.00 95.50 188 TRP A O 1
ATOM 1371 N N . ALA A 1 189 ? -13.897 2.063 5.183 1.00 95.25 189 ALA A N 1
ATOM 1372 C CA . ALA A 1 189 ? -14.372 1.475 3.940 1.00 95.25 189 ALA A CA 1
ATOM 1373 C C . ALA A 1 189 ? -14.774 2.535 2.903 1.00 95.25 189 ALA A C 1
ATOM 1375 O O . ALA A 1 189 ? -14.415 2.419 1.732 1.00 95.25 189 ALA A O 1
ATOM 1376 N N . ALA A 1 190 ? -15.490 3.583 3.320 1.00 95.38 190 ALA A N 1
ATOM 1377 C CA . ALA A 1 190 ? -15.889 4.670 2.432 1.00 95.38 190 ALA A CA 1
ATOM 1378 C C . ALA A 1 190 ? -14.681 5.459 1.899 1.00 95.38 190 ALA A C 1
ATOM 1380 O O . ALA A 1 190 ? -14.632 5.766 0.707 1.00 95.38 190 ALA A O 1
ATOM 1381 N N . ALA A 1 191 ? -13.698 5.756 2.754 1.00 97.31 191 ALA A N 1
ATOM 1382 C CA . ALA A 1 191 ? -12.480 6.453 2.352 1.00 97.31 191 ALA A CA 1
ATOM 1383 C C .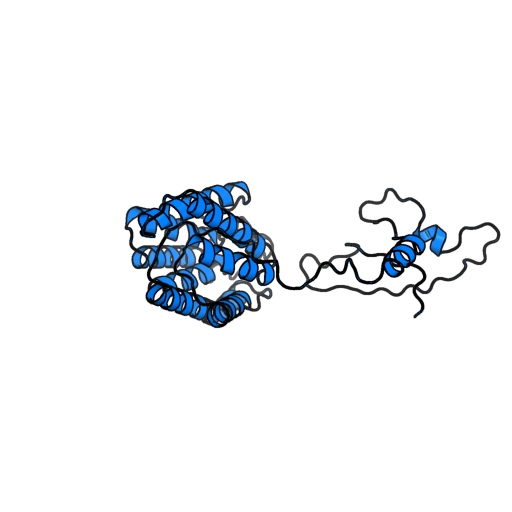 ALA A 1 191 ? -11.619 5.596 1.408 1.00 97.31 191 ALA A C 1
ATOM 1385 O O . ALA A 1 191 ? -11.207 6.067 0.352 1.00 97.31 191 ALA A O 1
ATOM 1386 N N . LEU A 1 192 ? -11.434 4.311 1.726 1.00 97.62 192 LEU A N 1
ATOM 1387 C CA . LEU A 1 192 ? -10.681 3.367 0.897 1.00 97.62 192 LEU A CA 1
ATOM 1388 C C . LEU A 1 192 ? -11.335 3.136 -0.473 1.00 97.62 192 LEU A C 1
ATOM 1390 O O . LEU A 1 192 ? -10.625 3.027 -1.472 1.00 97.62 192 LEU A O 1
ATOM 1394 N N . ARG A 1 193 ? -12.674 3.100 -0.551 1.00 96.50 193 ARG A N 1
ATOM 1395 C CA . ARG A 1 193 ? -13.398 3.032 -1.834 1.00 96.50 193 ARG A CA 1
ATOM 1396 C C . ARG A 1 193 ? -13.121 4.255 -2.701 1.00 96.50 193 ARG A C 1
ATOM 1398 O O . ARG A 1 193 ? -12.777 4.092 -3.866 1.00 96.50 193 ARG A O 1
ATOM 1405 N N . GLN A 1 194 ? -13.179 5.458 -2.129 1.00 96.94 194 GLN A N 1
ATOM 1406 C CA . GLN A 1 194 ? -12.831 6.684 -2.857 1.00 96.94 194 GLN A CA 1
ATOM 1407 C C . GLN A 1 194 ? -11.375 6.671 -3.346 1.00 96.94 194 GLN A C 1
ATOM 1409 O O . GLN A 1 194 ? -11.096 7.102 -4.465 1.00 96.94 194 GLN A O 1
ATOM 1414 N N . SER A 1 195 ? -10.450 6.130 -2.550 1.00 96.88 195 SER A N 1
ATOM 1415 C CA . SER A 1 195 ? -9.057 5.942 -2.965 1.00 96.88 195 SER A CA 1
ATOM 1416 C C . SER A 1 195 ? -8.910 4.934 -4.105 1.00 96.88 195 SER A C 1
ATOM 1418 O O . SER A 1 195 ? -8.133 5.178 -5.026 1.00 96.88 195 SER A O 1
ATOM 1420 N N . CYS A 1 196 ? -9.668 3.832 -4.088 1.00 96.50 196 CYS A N 1
ATOM 1421 C CA . CYS A 1 196 ? -9.704 2.865 -5.191 1.00 96.50 196 CYS A CA 1
ATOM 1422 C C . CYS A 1 196 ? -10.263 3.497 -6.472 1.00 96.50 196 CYS A C 1
ATOM 1424 O O . CYS A 1 196 ? -9.679 3.326 -7.544 1.00 96.50 196 CYS A O 1
ATOM 1426 N N . ASP A 1 197 ? -11.335 4.286 -6.357 1.00 95.06 197 ASP A N 1
ATOM 1427 C CA . ASP A 1 197 ? -11.922 5.023 -7.478 1.00 95.06 197 ASP A CA 1
ATOM 1428 C C . ASP A 1 197 ? -10.917 6.011 -8.072 1.00 95.06 197 ASP A C 1
ATOM 1430 O O . ASP A 1 197 ? -10.771 6.082 -9.294 1.00 95.06 197 ASP A O 1
ATOM 1434 N N . ALA A 1 198 ? -10.188 6.750 -7.230 1.00 94.69 198 ALA A N 1
ATOM 1435 C CA . ALA A 1 198 ? -9.130 7.648 -7.675 1.00 94.69 198 ALA A CA 1
ATOM 1436 C C . ALA A 1 198 ? -8.009 6.874 -8.381 1.00 94.69 198 ALA A C 1
ATOM 1438 O O . ALA A 1 198 ? -7.661 7.208 -9.513 1.00 94.69 198 ALA A O 1
ATOM 1439 N N . LEU A 1 199 ? -7.508 5.799 -7.767 1.00 94.38 199 LEU A N 1
ATOM 1440 C CA . LEU A 1 199 ? -6.468 4.942 -8.334 1.00 94.38 199 LEU A CA 1
ATOM 1441 C C . LEU A 1 199 ? -6.873 4.415 -9.721 1.00 94.38 199 LEU A C 1
ATOM 1443 O O . LEU A 1 199 ? -6.093 4.512 -10.667 1.00 94.38 199 LEU A O 1
ATOM 1447 N N . SER A 1 200 ? -8.122 3.968 -9.885 1.00 93.06 200 SER A N 1
ATOM 1448 C CA . SER A 1 200 ? -8.654 3.413 -11.141 1.00 93.06 200 SER A CA 1
ATOM 1449 C C . SER A 1 200 ? -8.635 4.389 -12.330 1.00 93.06 200 SER A C 1
ATOM 1451 O O . SER A 1 200 ? -8.725 3.950 -13.481 1.00 93.06 200 SER A O 1
ATOM 1453 N N . ARG A 1 201 ? -8.524 5.702 -12.068 1.00 93.38 201 ARG A N 1
ATOM 1454 C CA . ARG A 1 201 ? -8.413 6.755 -13.094 1.00 93.38 201 ARG A CA 1
ATOM 1455 C C . ARG A 1 201 ? -6.984 6.939 -13.591 1.00 93.38 201 ARG A C 1
ATOM 1457 O O . ARG A 1 201 ? -6.798 7.399 -14.713 1.00 93.38 201 ARG A O 1
ATOM 1464 N N . TYR A 1 202 ? -5.997 6.600 -12.765 1.00 88.50 202 TYR A N 1
ATOM 1465 C CA . TYR A 1 202 ? -4.576 6.780 -13.068 1.00 88.50 202 TYR A CA 1
ATOM 1466 C C . TYR A 1 202 ? -3.873 5.477 -13.452 1.00 88.50 202 TYR A C 1
ATOM 1468 O O . TYR A 1 202 ? -2.786 5.525 -14.022 1.00 88.50 202 TYR A O 1
ATOM 1476 N N . THR A 1 203 ? -4.487 4.321 -13.186 1.00 88.06 203 THR A N 1
ATOM 1477 C CA . THR A 1 203 ? -3.998 3.020 -13.651 1.00 88.06 203 THR A CA 1
ATOM 1478 C C . THR A 1 203 ? -5.080 2.225 -14.386 1.00 88.06 203 THR A C 1
ATOM 1480 O O . THR A 1 203 ? -6.241 2.203 -13.958 1.00 88.06 203 THR A O 1
ATOM 1483 N N . PRO A 1 204 ? -4.721 1.527 -15.480 1.00 89.12 204 PRO A N 1
ATOM 1484 C CA . PRO A 1 204 ? -5.623 0.589 -16.136 1.00 89.12 204 PRO A CA 1
ATOM 1485 C C . PRO A 1 204 ? -5.877 -0.682 -15.314 1.00 89.12 204 PRO A C 1
ATOM 1487 O O . PRO A 1 204 ? -6.785 -1.418 -15.671 1.00 89.12 204 PRO A O 1
ATOM 1490 N N . ALA A 1 205 ? -5.128 -0.931 -14.231 1.00 89.44 205 ALA A N 1
ATOM 1491 C CA . ALA A 1 205 ? -5.228 -2.165 -13.451 1.00 89.44 205 ALA A CA 1
ATOM 1492 C C . ALA A 1 205 ? -6.625 -2.396 -12.873 1.00 89.44 205 ALA A C 1
ATOM 1494 O O . ALA A 1 205 ? -7.203 -1.516 -12.226 1.00 89.44 205 ALA A O 1
ATOM 1495 N N . ARG A 1 206 ? -7.159 -3.593 -13.103 1.00 92.12 206 ARG A N 1
ATOM 1496 C CA . ARG A 1 206 ? -8.429 -4.095 -12.579 1.00 92.12 206 ARG A CA 1
ATOM 1497 C C . ARG A 1 206 ? -8.230 -5.475 -11.944 1.00 92.12 206 ARG A C 1
ATOM 1499 O O . ARG A 1 206 ? -7.250 -6.152 -12.259 1.00 92.12 206 ARG A O 1
ATOM 1506 N N . PRO A 1 207 ? -9.146 -5.906 -11.057 1.00 92.88 207 PRO A N 1
ATOM 1507 C CA . PRO A 1 207 ? -9.155 -7.285 -10.585 1.00 92.88 207 PRO A CA 1
ATOM 1508 C C . PRO A 1 207 ? -9.117 -8.269 -11.766 1.00 92.88 207 PRO A C 1
ATOM 1510 O O . PRO A 1 207 ? -9.900 -8.140 -12.709 1.00 92.88 207 PRO A O 1
ATOM 1513 N N . GLY A 1 208 ? -8.197 -9.227 -11.714 1.00 90.88 208 GLY A N 1
ATOM 1514 C CA . GLY A 1 208 ? -7.872 -10.185 -12.767 1.00 90.88 208 GLY A CA 1
ATOM 1515 C C . GLY A 1 208 ? -6.622 -9.845 -13.588 1.00 90.88 208 GLY A C 1
ATOM 1516 O O . GLY A 1 208 ? -6.153 -10.707 -14.326 1.00 90.88 208 GLY A O 1
ATOM 1517 N N . ASP A 1 209 ? -6.054 -8.639 -13.464 1.00 90.06 209 ASP A N 1
ATOM 1518 C CA . ASP A 1 209 ? -4.874 -8.230 -14.248 1.00 90.06 209 ASP A CA 1
ATOM 1519 C C . ASP A 1 209 ? -3.537 -8.714 -13.679 1.00 90.06 209 ASP A C 1
ATOM 1521 O O . ASP A 1 209 ? -2.496 -8.483 -14.308 1.00 90.06 209 ASP A O 1
ATOM 1525 N N . ARG A 1 210 ? -3.571 -9.393 -12.524 1.00 88.94 210 ARG A N 1
ATOM 1526 C CA . ARG A 1 210 ? -2.410 -9.861 -11.767 1.00 88.94 210 ARG A CA 1
ATOM 1527 C C . ARG A 1 210 ? -1.529 -8.697 -11.320 1.00 88.94 210 ARG A C 1
ATOM 1529 O O . ARG A 1 210 ? -0.439 -8.475 -11.838 1.00 88.94 210 ARG A O 1
ATOM 1536 N N . THR A 1 211 ? -2.045 -7.922 -10.375 1.00 90.00 211 THR A N 1
ATOM 1537 C CA . THR A 1 211 ? -1.348 -6.795 -9.748 1.00 90.00 211 THR A CA 1
ATOM 1538 C C . THR A 1 211 ? -1.789 -6.638 -8.291 1.00 90.00 211 THR A C 1
ATOM 1540 O O . THR A 1 211 ? -2.742 -7.273 -7.847 1.00 90.00 211 THR A O 1
ATOM 1543 N N . LEU A 1 212 ? -1.196 -5.691 -7.554 1.00 92.00 212 LEU A N 1
ATOM 1544 C CA . LEU A 1 212 ? -1.611 -5.361 -6.180 1.00 92.00 212 LEU A CA 1
ATOM 1545 C C . LEU A 1 212 ? -3.115 -5.065 -6.018 1.00 92.00 212 LEU A C 1
ATOM 1547 O O . LEU A 1 212 ? -3.658 -5.221 -4.922 1.00 92.00 212 LEU A O 1
ATOM 1551 N N . VAL A 1 213 ? -3.810 -4.653 -7.090 1.00 94.56 213 VAL A N 1
ATOM 1552 C CA . VAL A 1 213 ? -5.250 -4.362 -7.022 1.00 94.56 213 VAL A CA 1
ATOM 1553 C C . VAL A 1 213 ? -6.084 -5.618 -6.758 1.00 94.56 213 VAL A C 1
ATOM 1555 O O . VAL A 1 213 ? -7.172 -5.500 -6.195 1.00 94.56 213 VAL A O 1
ATOM 1558 N N . ASP A 1 214 ? -5.553 -6.799 -7.094 1.00 95.38 214 ASP A N 1
ATOM 1559 C CA . ASP A 1 214 ? -6.177 -8.095 -6.829 1.00 95.38 214 ASP A CA 1
ATOM 1560 C C . ASP A 1 214 ? -6.286 -8.392 -5.334 1.00 95.38 214 ASP A C 1
ATOM 1562 O O . ASP A 1 214 ? -7.227 -9.053 -4.918 1.00 95.38 214 ASP A O 1
ATOM 1566 N N . ALA A 1 215 ? -5.385 -7.862 -4.503 1.00 96.88 215 ALA A N 1
ATOM 1567 C CA . ALA A 1 215 ? -5.521 -7.923 -3.047 1.00 96.88 215 ALA A CA 1
ATOM 1568 C C . ALA A 1 215 ? -6.306 -6.721 -2.492 1.00 96.88 215 ALA A C 1
ATOM 1570 O O . ALA A 1 215 ? -7.130 -6.871 -1.587 1.00 96.88 215 ALA A O 1
ATOM 1571 N N . LEU A 1 216 ? -6.069 -5.523 -3.041 1.00 97.44 216 LEU A N 1
ATOM 1572 C CA . LEU A 1 216 ? -6.649 -4.272 -2.547 1.00 97.44 216 LEU A CA 1
ATOM 1573 C C . LEU A 1 216 ? -8.179 -4.236 -2.658 1.00 97.44 216 LEU A C 1
ATOM 1575 O O . LEU A 1 216 ? -8.856 -3.916 -1.684 1.00 97.44 216 LEU A O 1
ATOM 1579 N N . TYR A 1 217 ? -8.735 -4.548 -3.831 1.00 97.06 217 TYR A N 1
ATOM 1580 C CA . TYR A 1 217 ? -10.179 -4.434 -4.061 1.00 97.06 217 TYR A CA 1
ATOM 1581 C C . TYR A 1 217 ? -10.974 -5.405 -3.172 1.00 97.06 217 TYR A C 1
ATOM 1583 O O . TYR A 1 217 ? -11.876 -4.940 -2.469 1.00 97.06 217 TYR A O 1
ATOM 1591 N N . PRO A 1 218 ? -10.613 -6.702 -3.081 1.00 97.88 218 PRO A N 1
ATOM 1592 C CA . PRO A 1 218 ? -11.288 -7.638 -2.182 1.00 97.88 218 PRO A CA 1
ATOM 1593 C C . PRO A 1 218 ? -11.218 -7.239 -0.708 1.00 97.88 218 PRO A C 1
ATOM 1595 O O . PRO A 1 218 ? -12.206 -7.426 0.007 1.00 97.88 218 PRO A O 1
ATOM 1598 N N . PHE A 1 219 ? -10.108 -6.643 -0.251 1.00 98.25 219 PHE A N 1
ATOM 1599 C CA . PHE A 1 219 ? -10.024 -6.079 1.099 1.00 98.25 219 PHE A CA 1
ATOM 1600 C C . PHE A 1 219 ? -11.086 -4.993 1.308 1.00 98.25 219 PHE A C 1
ATOM 1602 O O . PHE A 1 219 ? -11.888 -5.059 2.240 1.00 98.25 219 PHE A O 1
ATOM 1609 N N . VAL A 1 220 ? -11.121 -4.001 0.416 1.00 97.81 220 VAL A N 1
ATOM 1610 C CA . VAL A 1 220 ? -11.997 -2.828 0.537 1.00 97.81 220 VAL A CA 1
ATOM 1611 C C . VAL A 1 220 ? -13.474 -3.200 0.406 1.00 97.81 220 VAL A C 1
ATOM 1613 O O . VAL A 1 220 ? -14.311 -2.712 1.170 1.00 97.81 220 VAL A O 1
ATOM 1616 N N . GLU A 1 221 ? -13.818 -4.080 -0.533 1.00 97.25 221 GLU A N 1
ATOM 1617 C CA . GLU A 1 221 ? -15.186 -4.568 -0.721 1.00 97.25 221 GLU A CA 1
ATOM 1618 C C . GLU A 1 221 ? -15.673 -5.367 0.486 1.00 97.25 221 GLU A C 1
ATOM 1620 O O . GLU A 1 221 ? -16.779 -5.130 0.986 1.00 97.25 221 GLU A O 1
ATOM 1625 N N . THR A 1 222 ? -14.827 -6.261 1.001 1.00 98.00 222 THR A N 1
ATOM 1626 C CA . THR A 1 222 ? -15.166 -7.080 2.164 1.00 98.00 222 THR A CA 1
ATOM 1627 C C . THR A 1 222 ? -15.305 -6.213 3.407 1.00 98.00 222 THR A C 1
ATOM 1629 O O . THR A 1 222 ? -16.330 -6.312 4.074 1.00 98.00 222 THR A O 1
ATOM 1632 N N . LEU A 1 223 ? -14.369 -5.293 3.669 1.00 97.75 223 LEU A N 1
ATOM 1633 C CA . LEU A 1 223 ? -14.454 -4.363 4.800 1.00 97.75 223 LEU A CA 1
ATOM 1634 C C . LEU A 1 223 ? -15.743 -3.534 4.753 1.00 97.75 223 LEU A C 1
ATOM 1636 O O . LEU A 1 223 ? -16.399 -3.351 5.774 1.00 97.75 223 LEU A O 1
ATOM 1640 N N . ALA A 1 224 ? -16.136 -3.068 3.568 1.00 96.38 224 ALA A N 1
ATOM 1641 C CA . ALA A 1 224 ? -17.364 -2.305 3.393 1.00 96.38 224 ALA A CA 1
ATOM 1642 C C . ALA A 1 224 ? -18.639 -3.124 3.640 1.00 96.38 224 ALA A C 1
ATOM 1644 O O . ALA A 1 224 ? -19.640 -2.570 4.088 1.00 96.38 224 ALA A O 1
ATOM 1645 N N . SER A 1 225 ? -18.622 -4.419 3.318 1.00 96.94 225 SER A N 1
ATOM 1646 C CA . SER A 1 225 ? -19.787 -5.297 3.479 1.00 96.94 225 SER A CA 1
ATOM 1647 C C . SER A 1 225 ? -19.908 -5.899 4.881 1.00 96.94 225 SER A C 1
ATOM 1649 O O . SER A 1 225 ? -21.022 -6.051 5.378 1.00 96.94 225 SER A O 1
ATOM 1651 N N . SER A 1 226 ? -18.786 -6.224 5.531 1.00 96.75 226 SER A N 1
ATOM 1652 C CA . SER A 1 226 ? -18.767 -6.928 6.817 1.00 96.75 226 SER A CA 1
ATOM 1653 C C . SER A 1 226 ? -18.392 -6.053 8.009 1.00 96.75 226 SER A C 1
ATOM 1655 O O . SER A 1 226 ? -18.662 -6.430 9.148 1.00 96.75 226 SER A O 1
ATOM 1657 N N . GLY A 1 227 ? -17.719 -4.922 7.778 1.00 95.19 227 GLY A N 1
ATOM 1658 C CA . GLY A 1 227 ? -17.100 -4.117 8.833 1.00 95.19 227 GLY A CA 1
ATOM 1659 C C . GLY A 1 227 ? -15.943 -4.819 9.557 1.00 95.19 227 GLY A C 1
ATOM 1660 O O . GLY A 1 227 ? -15.454 -4.299 10.557 1.00 95.19 227 GLY A O 1
ATOM 1661 N N . SER A 1 228 ? -15.500 -5.992 9.084 1.00 96.62 228 SER A N 1
ATOM 1662 C CA . SER A 1 228 ? -14.488 -6.819 9.742 1.00 96.62 228 SER A CA 1
ATOM 1663 C C . SER A 1 228 ? -13.159 -6.777 8.994 1.00 96.62 228 SER A C 1
ATOM 1665 O O . SER A 1 228 ? -13.038 -7.298 7.885 1.00 96.62 228 SER A O 1
ATOM 1667 N N . VAL A 1 229 ? -12.134 -6.217 9.645 1.00 96.06 229 VAL A N 1
ATOM 1668 C CA . VAL A 1 229 ? -10.750 -6.211 9.138 1.00 96.06 229 VAL A CA 1
ATOM 1669 C C . VAL A 1 229 ? -10.219 -7.636 8.963 1.00 96.06 229 VAL A C 1
ATOM 1671 O O . VAL A 1 229 ? -9.529 -7.907 7.987 1.00 96.06 229 VAL A O 1
ATOM 1674 N N . VAL A 1 230 ? -10.596 -8.565 9.850 1.00 97.31 230 VAL A N 1
ATOM 1675 C CA . VAL A 1 230 ? -10.190 -9.978 9.768 1.00 97.31 230 VAL A CA 1
ATOM 1676 C C . VAL A 1 230 ? -10.724 -10.627 8.494 1.00 97.31 230 VAL A C 1
ATOM 1678 O O . VAL A 1 230 ? -9.953 -11.179 7.713 1.00 97.31 230 VAL A O 1
ATOM 1681 N N . GLN A 1 231 ? -12.028 -10.498 8.228 1.00 98.00 231 GLN A N 1
ATOM 1682 C CA . GLN A 1 231 ? -12.618 -11.051 7.005 1.00 98.00 231 GLN A CA 1
ATOM 1683 C C . GLN A 1 231 ? -12.056 -10.373 5.750 1.00 98.00 231 GLN A C 1
ATOM 1685 O O . GLN A 1 231 ? -11.821 -11.041 4.745 1.00 98.00 231 GLN A O 1
ATOM 1690 N N . ALA A 1 232 ? -11.807 -9.062 5.809 1.00 98.06 232 ALA A N 1
ATOM 1691 C CA . ALA A 1 232 ? -11.204 -8.319 4.709 1.00 98.06 232 ALA A CA 1
ATOM 1692 C C . ALA A 1 232 ? -9.777 -8.787 4.397 1.00 98.06 232 ALA A C 1
ATOM 1694 O O . ALA A 1 232 ? -9.439 -8.986 3.231 1.00 98.06 232 ALA A O 1
ATOM 1695 N N . ALA A 1 233 ? -8.960 -9.026 5.424 1.00 97.94 233 ALA A N 1
ATOM 1696 C CA . ALA A 1 233 ? -7.612 -9.559 5.276 1.00 97.94 233 ALA A CA 1
ATOM 1697 C C . ALA A 1 233 ? -7.613 -10.984 4.701 1.00 97.94 233 ALA A C 1
ATOM 1699 O O . ALA A 1 233 ? -6.826 -11.289 3.806 1.00 97.94 233 ALA A O 1
ATOM 1700 N N . GLU A 1 234 ? -8.528 -11.847 5.152 1.00 98.12 234 GLU A N 1
ATOM 1701 C CA . GLU A 1 234 ? -8.695 -13.191 4.586 1.00 98.12 234 GLU A CA 1
ATOM 1702 C C . GLU A 1 234 ? -9.109 -13.156 3.110 1.00 98.12 234 GLU A C 1
ATOM 1704 O O . GLU A 1 234 ? -8.611 -13.952 2.310 1.00 98.12 234 GLU A O 1
ATOM 1709 N N . ALA A 1 235 ? -10.014 -12.247 2.738 1.00 98.12 235 ALA A N 1
ATOM 1710 C CA . ALA A 1 235 ? -10.437 -12.066 1.354 1.00 98.12 235 ALA A CA 1
ATOM 1711 C C . ALA A 1 235 ? -9.274 -11.597 0.471 1.00 98.12 235 ALA A C 1
ATOM 1713 O O . ALA A 1 235 ? -9.048 -12.168 -0.595 1.00 98.12 235 ALA A O 1
ATOM 1714 N N . ALA A 1 236 ? -8.497 -10.621 0.945 1.00 98.06 236 ALA A N 1
ATOM 1715 C CA . ALA A 1 236 ? -7.314 -10.128 0.250 1.00 98.06 236 ALA A CA 1
ATOM 1716 C C . ALA A 1 236 ? -6.255 -11.219 0.059 1.00 98.06 236 ALA A C 1
ATOM 1718 O O . ALA A 1 236 ? -5.712 -11.361 -1.030 1.00 98.06 236 ALA A O 1
ATOM 1719 N N . HIS A 1 237 ? -6.003 -12.033 1.088 1.00 97.38 237 HIS A N 1
ATOM 1720 C CA . HIS A 1 237 ? -5.052 -13.139 1.005 1.00 97.38 237 HIS A CA 1
ATOM 1721 C C . HIS A 1 237 ? -5.505 -14.228 0.029 1.00 97.38 237 HIS A C 1
ATOM 1723 O O . HIS A 1 237 ? -4.712 -14.694 -0.785 1.00 97.38 237 HIS A O 1
ATOM 1729 N N . LYS A 1 238 ? -6.786 -14.620 0.060 1.00 97.62 238 LYS A N 1
ATOM 1730 C CA . LYS A 1 238 ? -7.341 -15.572 -0.918 1.00 97.62 238 LYS A CA 1
ATOM 1731 C C . LYS A 1 238 ? -7.241 -15.035 -2.343 1.00 97.62 238 LYS A C 1
ATOM 1733 O O . LYS A 1 238 ? -6.923 -15.794 -3.252 1.00 97.62 238 LYS A O 1
ATOM 1738 N N . ALA A 1 239 ? -7.500 -13.746 -2.537 1.00 96.81 239 ALA A N 1
ATOM 1739 C CA . ALA A 1 239 ? -7.415 -13.123 -3.848 1.00 96.81 239 ALA A CA 1
ATOM 1740 C C . ALA A 1 239 ? -5.966 -12.992 -4.340 1.00 96.81 239 ALA A C 1
ATOM 1742 O O . ALA A 1 239 ? -5.696 -13.298 -5.497 1.00 96.81 239 ALA A O 1
ATOM 1743 N N . ALA A 1 240 ? -5.026 -12.645 -3.455 1.00 95.19 240 ALA A N 1
ATOM 1744 C CA . ALA A 1 240 ? -3.599 -12.659 -3.756 1.00 95.19 240 ALA A CA 1
ATOM 1745 C C . ALA A 1 240 ? -3.120 -14.062 -4.149 1.00 95.19 240 ALA A C 1
ATOM 1747 O O . ALA A 1 240 ? -2.435 -14.206 -5.155 1.00 95.19 240 ALA A O 1
ATOM 1748 N N . ASP A 1 241 ? -3.520 -15.109 -3.424 1.00 94.19 241 ASP A N 1
ATOM 1749 C CA . ASP A 1 241 ? -3.176 -16.492 -3.774 1.00 94.19 241 ASP A CA 1
ATOM 1750 C C . ASP A 1 241 ? -3.777 -16.914 -5.127 1.00 94.19 241 ASP A C 1
ATOM 1752 O O . ASP A 1 241 ? -3.101 -17.542 -5.942 1.00 94.19 241 ASP A O 1
ATOM 1756 N N . ALA A 1 242 ? -5.010 -16.488 -5.418 1.00 94.81 242 ALA A N 1
ATOM 1757 C CA . ALA A 1 242 ? -5.692 -16.771 -6.680 1.00 94.81 242 ALA A CA 1
ATOM 1758 C C . ALA A 1 242 ? -5.012 -16.143 -7.909 1.00 94.81 242 ALA A C 1
ATOM 1760 O O . ALA A 1 242 ? -5.308 -16.548 -9.031 1.00 94.81 242 ALA A O 1
ATOM 1761 N N . THR A 1 243 ? -4.092 -15.188 -7.725 1.00 91.19 243 THR A N 1
ATOM 1762 C CA . THR A 1 243 ? -3.301 -14.631 -8.833 1.00 91.19 243 THR A CA 1
ATOM 1763 C C . THR A 1 243 ? -2.303 -15.630 -9.436 1.00 91.19 243 THR A C 1
ATOM 1765 O O . THR A 1 243 ? -1.799 -15.407 -10.542 1.00 91.19 243 THR A O 1
ATOM 1768 N N . LYS A 1 244 ? -2.038 -16.757 -8.756 1.00 89.50 244 LYS A N 1
ATOM 1769 C CA . LYS A 1 244 ? -1.269 -17.886 -9.298 1.00 89.50 244 LYS A CA 1
ATOM 1770 C C . LYS A 1 244 ? -1.877 -18.371 -10.612 1.00 89.50 244 LYS A C 1
ATOM 1772 O O . LYS A 1 244 ? -3.067 -18.661 -10.692 1.00 89.50 244 LYS A O 1
ATOM 1777 N N . GLY A 1 245 ? -1.062 -18.445 -11.664 1.00 81.31 245 GLY A N 1
ATOM 1778 C CA . GLY A 1 245 ? -1.529 -18.867 -12.991 1.00 81.31 245 GLY A CA 1
ATOM 1779 C C . GLY A 1 245 ? -2.383 -17.852 -13.743 1.00 81.31 245 GLY A C 1
ATOM 1780 O O . GLY A 1 245 ? -2.730 -18.110 -14.896 1.00 81.31 245 GLY A O 1
ATOM 1781 N N . MET A 1 246 ? -2.661 -16.674 -13.174 1.00 85.81 246 MET A N 1
ATOM 1782 C CA . MET A 1 246 ? -3.244 -15.585 -13.950 1.00 85.81 246 MET A CA 1
ATOM 1783 C C . MET A 1 246 ? -2.223 -15.071 -14.964 1.00 85.81 246 MET A C 1
ATOM 1785 O O . MET A 1 246 ? -1.055 -14.822 -14.645 1.00 85.81 246 MET A O 1
ATOM 1789 N N . LYS A 1 247 ? -2.670 -14.890 -16.205 1.00 81.62 247 LYS A N 1
ATOM 1790 C CA . LYS A 1 247 ? -1.860 -14.240 -17.230 1.00 81.62 247 LYS A CA 1
ATOM 1791 C C . LYS A 1 247 ? -1.827 -12.743 -16.937 1.00 81.62 247 LYS A C 1
ATOM 1793 O O . LYS A 1 247 ? -2.876 -12.111 -16.924 1.00 81.62 247 LYS A O 1
ATOM 1798 N N . ALA A 1 248 ? -0.637 -12.188 -16.728 1.00 80.56 248 ALA A N 1
ATOM 1799 C CA . ALA A 1 248 ? -0.493 -10.763 -16.464 1.00 80.56 248 ALA A CA 1
ATOM 1800 C C . ALA A 1 248 ? -0.958 -9.921 -17.660 1.00 80.56 248 ALA A C 1
ATOM 1802 O O . ALA A 1 248 ? -0.544 -10.167 -18.798 1.00 80.56 248 ALA A O 1
ATOM 1803 N N . SER A 1 249 ? -1.777 -8.907 -17.383 1.00 79.69 249 SER A N 1
ATOM 1804 C CA . SER A 1 249 ? -2.173 -7.883 -18.362 1.00 79.69 249 SER A CA 1
ATOM 1805 C C . SER A 1 249 ? -1.292 -6.638 -18.271 1.00 79.69 249 SER A C 1
ATOM 1807 O O . SER A 1 249 ? -1.204 -5.868 -19.229 1.00 79.69 249 SER A O 1
ATOM 1809 N N . LEU A 1 250 ? -0.663 -6.413 -17.111 1.00 78.56 250 LEU A N 1
ATOM 1810 C CA . LEU A 1 250 ? 0.053 -5.186 -16.772 1.00 78.56 250 LEU A CA 1
ATOM 1811 C C . LEU A 1 250 ? 1.347 -5.458 -15.997 1.00 78.56 250 LEU A C 1
ATOM 1813 O O . LEU A 1 250 ? 1.578 -6.541 -15.465 1.00 78.56 250 LEU A O 1
ATOM 1817 N N . GLY A 1 251 ? 2.188 -4.427 -15.912 1.00 71.88 251 GLY A N 1
ATOM 1818 C CA . GLY A 1 251 ? 3.411 -4.455 -15.114 1.00 71.88 251 GLY A CA 1
ATOM 1819 C C . GLY A 1 251 ? 4.558 -5.233 -15.759 1.00 71.88 251 GLY A C 1
ATOM 1820 O O . GLY A 1 251 ? 4.524 -5.595 -16.937 1.00 71.88 251 GLY A O 1
ATOM 1821 N N . ARG A 1 252 ? 5.617 -5.459 -14.973 1.00 67.56 252 ARG A N 1
ATOM 1822 C CA . ARG A 1 252 ? 6.827 -6.170 -15.422 1.00 67.56 252 ARG A CA 1
ATOM 1823 C C . ARG A 1 252 ? 6.520 -7.611 -15.836 1.00 67.56 252 ARG A C 1
ATOM 1825 O O . ARG A 1 252 ? 7.086 -8.082 -16.819 1.00 67.56 252 ARG A O 1
ATOM 1832 N N . SER A 1 253 ? 5.550 -8.239 -15.176 1.00 65.75 253 SER A N 1
ATOM 1833 C CA . SER A 1 253 ? 5.060 -9.599 -15.428 1.00 65.75 253 SER A CA 1
ATOM 1834 C C . SER A 1 253 ? 4.581 -9.848 -16.867 1.00 65.75 253 SER A C 1
ATOM 1836 O O . SER A 1 253 ? 4.574 -10.990 -17.311 1.00 65.75 253 SER A O 1
ATOM 1838 N N . VAL A 1 254 ? 4.222 -8.805 -17.630 1.00 67.56 254 VAL A N 1
ATOM 1839 C CA . VAL A 1 254 ? 3.882 -8.926 -19.065 1.00 67.56 254 VAL A CA 1
ATOM 1840 C C . VAL A 1 254 ? 5.121 -9.171 -19.930 1.00 67.56 254 VAL A C 1
ATOM 1842 O O . VAL A 1 254 ? 5.052 -9.880 -20.933 1.00 67.56 254 VAL A O 1
ATOM 1845 N N . TYR A 1 255 ? 6.249 -8.557 -19.566 1.00 55.97 255 TYR A N 1
ATOM 1846 C CA . TYR A 1 255 ? 7.485 -8.558 -20.357 1.00 55.97 255 TYR A CA 1
ATOM 1847 C C . TYR A 1 255 ? 8.424 -9.696 -19.979 1.00 55.97 255 TYR A C 1
ATOM 1849 O O . TYR A 1 255 ? 9.211 -10.144 -20.814 1.00 55.97 255 TYR A O 1
ATOM 1857 N N . VAL A 1 256 ? 8.327 -10.177 -18.737 1.00 57.66 256 VAL A N 1
ATOM 1858 C CA . VAL A 1 256 ? 8.993 -11.397 -18.274 1.00 57.66 256 VAL A CA 1
ATOM 1859 C C . VAL A 1 256 ? 8.220 -12.593 -18.841 1.00 57.66 256 VAL A C 1
ATOM 1861 O O . VAL A 1 256 ? 7.559 -13.345 -18.136 1.00 57.66 256 VAL A O 1
ATOM 1864 N N . GLY A 1 257 ? 8.229 -12.729 -20.168 1.00 51.62 257 GLY A N 1
ATOM 1865 C CA . GLY A 1 257 ? 7.719 -13.918 -20.832 1.00 51.62 257 GLY A CA 1
ATOM 1866 C C . GLY A 1 257 ? 8.496 -15.140 -20.344 1.00 51.62 257 GLY A C 1
ATOM 1867 O O . GLY A 1 257 ? 9.725 -15.137 -20.345 1.00 51.62 257 GLY A O 1
ATOM 1868 N N . GLY A 1 258 ? 7.788 -16.180 -19.915 1.00 56.22 258 GLY A N 1
ATOM 1869 C CA . GLY A 1 258 ? 8.397 -17.388 -19.365 1.00 56.22 258 GLY A CA 1
ATOM 1870 C C . GLY A 1 258 ? 7.392 -18.241 -18.598 1.00 56.22 258 GLY A C 1
ATOM 1871 O O . GLY A 1 258 ? 6.255 -17.833 -18.394 1.00 56.22 258 GLY A O 1
ATOM 1872 N N . SER A 1 259 ? 7.820 -19.437 -18.208 1.00 56.81 259 SER A N 1
ATOM 1873 C CA . SER A 1 259 ? 7.121 -20.351 -17.295 1.00 56.81 259 SER A CA 1
ATOM 1874 C C . SER A 1 259 ? 7.517 -20.072 -15.840 1.00 56.81 259 SER A C 1
ATOM 1876 O O . SER A 1 259 ? 8.646 -19.654 -15.591 1.00 56.81 259 SER A O 1
ATOM 1878 N N . GLY A 1 260 ? 6.643 -20.365 -14.880 1.00 64.81 260 GLY A N 1
ATOM 1879 C CA . GLY A 1 260 ? 6.885 -20.241 -13.435 1.00 64.81 260 GLY A CA 1
ATOM 1880 C C . GLY A 1 260 ? 5.889 -19.319 -12.735 1.00 64.81 260 GLY A C 1
ATOM 1881 O O . GLY A 1 260 ? 5.633 -19.477 -11.544 1.00 64.81 260 GLY A O 1
ATOM 1882 N N . TYR A 1 261 ? 5.251 -18.420 -13.486 1.00 70.12 261 TYR A N 1
ATOM 1883 C CA . TYR A 1 261 ? 4.187 -17.546 -12.994 1.00 70.12 261 TYR A CA 1
ATOM 1884 C C . TYR A 1 261 ? 2.909 -18.328 -12.643 1.00 70.12 261 TYR A C 1
ATOM 1886 O O . TYR A 1 261 ? 2.023 -17.789 -11.977 1.00 70.12 261 TYR A O 1
ATOM 1894 N N . GLU A 1 262 ? 2.803 -19.574 -13.112 1.00 75.44 262 GLU A N 1
ATOM 1895 C CA . GLU A 1 262 ? 1.751 -20.535 -12.791 1.00 75.44 262 GLU A CA 1
ATOM 1896 C C . GLU A 1 262 ? 1.822 -21.038 -11.347 1.00 75.44 262 GLU A C 1
ATOM 1898 O O . GLU A 1 262 ? 0.794 -21.348 -10.753 1.00 75.44 262 GLU A O 1
ATOM 1903 N N . GLU A 1 263 ? 3.019 -21.044 -10.762 1.00 80.75 263 GLU A N 1
ATOM 1904 C CA . GLU A 1 263 ? 3.291 -21.638 -9.449 1.00 80.75 263 GLU A CA 1
ATOM 1905 C C . GLU A 1 263 ? 3.381 -20.588 -8.327 1.00 80.75 263 GLU A C 1
ATOM 1907 O O . GLU A 1 263 ? 3.446 -20.930 -7.143 1.00 80.75 263 GLU A O 1
ATOM 1912 N N . VAL A 1 264 ? 3.396 -19.296 -8.678 1.00 85.56 264 VAL A N 1
ATOM 1913 C CA . VAL A 1 264 ? 3.623 -18.189 -7.736 1.00 85.56 264 VAL A CA 1
ATOM 1914 C C . VAL A 1 264 ? 2.581 -17.078 -7.878 1.00 85.56 264 VAL A C 1
ATOM 1916 O O . VAL A 1 264 ? 2.133 -16.807 -8.997 1.00 85.56 264 VAL A O 1
ATOM 1919 N N . PRO A 1 265 ? 2.172 -16.439 -6.767 1.00 89.62 265 PRO A N 1
ATOM 1920 C CA . PRO A 1 265 ? 1.248 -15.314 -6.814 1.00 89.62 265 PRO A CA 1
ATOM 1921 C C . PRO A 1 265 ? 1.936 -14.063 -7.380 1.00 89.62 265 PRO A C 1
ATOM 1923 O O . PRO A 1 265 ? 3.152 -14.024 -7.572 1.00 89.62 265 PRO A O 1
ATOM 1926 N N . ASP A 1 266 ? 1.153 -13.028 -7.666 1.00 89.00 266 ASP A N 1
ATOM 1927 C CA . ASP A 1 266 ? 1.662 -11.686 -7.919 1.00 89.00 266 ASP A CA 1
ATOM 1928 C C . ASP A 1 266 ? 2.396 -11.150 -6.674 1.00 89.00 266 ASP A C 1
ATOM 1930 O O . ASP A 1 266 ? 1.804 -11.137 -5.589 1.00 89.00 266 ASP A O 1
ATOM 1934 N N . PRO A 1 267 ? 3.650 -10.680 -6.799 1.00 87.12 267 PRO A N 1
ATOM 1935 C CA . PRO A 1 267 ? 4.418 -10.157 -5.669 1.00 87.12 267 PRO A CA 1
ATOM 1936 C C . PRO A 1 267 ? 3.743 -8.953 -4.998 1.00 87.12 267 PRO A C 1
ATOM 1938 O O . PRO A 1 267 ? 3.737 -8.854 -3.770 1.00 87.12 267 PRO A O 1
ATOM 1941 N N . GLY A 1 268 ? 3.132 -8.061 -5.785 1.00 88.75 268 GLY A N 1
ATOM 1942 C CA . GLY A 1 268 ? 2.445 -6.876 -5.271 1.00 88.75 268 GLY A CA 1
ATOM 1943 C C . GLY A 1 268 ? 1.194 -7.233 -4.469 1.00 88.75 268 GLY A C 1
ATOM 1944 O O . GLY A 1 268 ? 0.999 -6.721 -3.366 1.00 88.75 268 GLY A O 1
ATOM 1945 N N . ALA A 1 269 ? 0.366 -8.138 -4.995 1.00 92.31 269 ALA A N 1
ATOM 1946 C CA . ALA A 1 269 ? -0.812 -8.644 -4.297 1.00 92.31 269 ALA A CA 1
ATOM 1947 C C . ALA A 1 269 ? -0.427 -9.420 -3.030 1.00 92.31 269 ALA A C 1
ATOM 1949 O O . ALA A 1 269 ? -1.054 -9.236 -1.988 1.00 92.31 269 ALA A O 1
ATOM 1950 N N . TRP A 1 270 ? 0.621 -10.247 -3.098 1.00 93.50 270 TRP A N 1
ATOM 1951 C CA . TRP A 1 270 ? 1.101 -11.036 -1.964 1.00 93.50 270 TRP A CA 1
ATOM 1952 C C . TRP A 1 270 ? 1.611 -10.155 -0.821 1.00 93.50 270 TRP A C 1
ATOM 1954 O O . TRP A 1 270 ? 1.145 -10.290 0.309 1.00 93.50 270 TRP A O 1
ATOM 1964 N N . GLY A 1 271 ? 2.492 -9.194 -1.114 1.00 92.38 271 GLY A N 1
ATOM 1965 C CA . GLY A 1 271 ? 3.005 -8.267 -0.103 1.00 92.38 271 GLY A CA 1
ATOM 1966 C C . GLY A 1 271 ? 1.891 -7.458 0.569 1.00 92.38 271 GLY A C 1
ATOM 1967 O O . GLY A 1 271 ? 1.867 -7.319 1.795 1.00 92.38 271 GLY A O 1
ATOM 1968 N N . LEU A 1 272 ? 0.913 -6.987 -0.214 1.00 94.69 272 LEU A N 1
ATOM 1969 C CA . LEU A 1 272 ? -0.235 -6.253 0.317 1.00 94.69 272 LEU A CA 1
ATOM 1970 C C . LEU A 1 272 ? -1.172 -7.148 1.150 1.00 94.69 272 LEU A C 1
ATOM 1972 O O . LEU A 1 272 ? -1.700 -6.709 2.172 1.00 94.69 272 LEU A O 1
ATOM 1976 N N . ALA A 1 273 ? -1.348 -8.415 0.774 1.00 96.31 273 ALA A N 1
ATOM 1977 C CA . ALA A 1 273 ? -2.089 -9.377 1.583 1.00 96.31 273 ALA A CA 1
ATOM 1978 C C . ALA A 1 273 ? -1.413 -9.640 2.939 1.00 96.31 273 ALA A C 1
ATOM 1980 O O . ALA A 1 273 ? -2.102 -9.648 3.961 1.00 96.31 273 ALA A O 1
ATOM 1981 N N . CYS A 1 274 ? -0.083 -9.783 2.978 1.00 95.94 274 CYS A N 1
ATOM 1982 C CA . CYS A 1 274 ? 0.668 -9.936 4.228 1.00 95.94 274 CYS A CA 1
ATOM 1983 C C . CYS A 1 274 ? 0.511 -8.712 5.147 1.00 95.94 274 CYS A C 1
ATOM 1985 O O . CYS A 1 274 ? 0.327 -8.867 6.358 1.00 95.94 274 CYS A O 1
ATOM 1987 N N . PHE A 1 275 ? 0.507 -7.501 4.575 1.00 96.38 275 PHE A N 1
ATOM 1988 C CA . PHE A 1 275 ? 0.193 -6.272 5.311 1.00 96.38 275 PHE A CA 1
ATOM 1989 C C . PHE A 1 275 ? -1.203 -6.339 5.951 1.00 96.38 275 PHE A C 1
ATOM 1991 O O . PHE A 1 275 ? -1.353 -6.111 7.153 1.00 96.38 275 PHE A O 1
ATOM 1998 N N . PHE A 1 276 ? -2.231 -6.703 5.178 1.00 97.75 276 PHE A N 1
ATOM 1999 C CA . PHE A 1 276 ? -3.598 -6.801 5.693 1.00 97.75 276 PHE A CA 1
ATOM 2000 C C . PHE A 1 276 ? -3.766 -7.893 6.756 1.00 97.75 276 PHE A C 1
ATOM 2002 O O . PHE A 1 276 ? -4.495 -7.679 7.724 1.00 97.75 276 PHE A O 1
ATOM 2009 N N . GLN A 1 277 ? -3.073 -9.028 6.632 1.00 97.38 277 GLN A N 1
ATOM 2010 C CA . GLN A 1 277 ? -3.063 -10.061 7.674 1.00 97.38 277 GLN A CA 1
ATOM 2011 C C . GLN A 1 277 ? -2.533 -9.520 9.003 1.00 97.38 277 GLN A C 1
ATOM 2013 O O . GLN A 1 277 ? -3.169 -9.727 10.037 1.00 97.38 277 GLN A O 1
ATOM 2018 N N . GLY A 1 278 ? -1.453 -8.735 8.971 1.00 95.56 278 GLY A N 1
ATOM 2019 C CA . GLY A 1 278 ? -0.919 -8.143 10.194 1.00 95.56 278 GLY A CA 1
ATOM 2020 C C . GLY A 1 278 ? -1.836 -7.074 10.795 1.00 95.56 278 GLY A C 1
ATOM 2021 O O . GLY A 1 278 ? -1.937 -6.989 12.019 1.00 95.56 278 GLY A O 1
ATOM 2022 N N . LEU A 1 279 ? -2.591 -6.327 9.972 1.00 94.81 279 LEU A N 1
ATOM 2023 C CA . LEU A 1 279 ? -3.653 -5.435 10.470 1.00 94.81 279 LEU A CA 1
ATOM 2024 C C . LEU A 1 279 ? -4.787 -6.200 11.165 1.00 94.81 279 LEU A C 1
ATOM 2026 O O . LEU A 1 279 ? -5.388 -5.683 12.104 1.00 94.81 279 LEU A O 1
ATOM 2030 N N . ALA A 1 280 ? -5.080 -7.422 10.720 1.00 94.75 280 ALA A N 1
ATOM 2031 C CA . ALA A 1 280 ? -6.050 -8.308 11.357 1.00 94.75 280 ALA A CA 1
ATOM 2032 C C . ALA A 1 280 ? -5.513 -8.992 12.632 1.00 94.75 280 ALA A C 1
ATOM 2034 O O . ALA A 1 280 ? -6.283 -9.651 13.330 1.00 94.75 280 ALA A O 1
ATOM 2035 N N . GLY A 1 281 ? -4.227 -8.816 12.955 1.00 88.19 281 GLY A N 1
ATOM 2036 C CA . GLY A 1 281 ? -3.573 -9.408 14.123 1.00 88.19 281 GLY A CA 1
ATOM 2037 C C . GLY A 1 281 ? -3.011 -10.815 13.904 1.00 88.19 281 GLY A C 1
ATOM 2038 O O . GLY A 1 281 ? -2.706 -11.477 14.898 1.00 88.19 281 GLY A O 1
ATOM 2039 N N . ASN A 1 282 ? -2.878 -11.249 12.645 1.00 69.81 282 ASN A N 1
ATOM 2040 C CA . ASN A 1 282 ? -2.334 -12.551 12.247 1.00 69.81 282 ASN A CA 1
ATOM 2041 C C . ASN A 1 282 ? -0.897 -12.457 11.734 1.00 69.81 282 ASN A C 1
ATOM 2043 O O . ASN A 1 282 ? -0.556 -11.437 11.093 1.00 69.81 282 ASN A O 1
#